Protein AF-A0A5P0ZSN6-F1 (afdb_monomer_lite)

Foldseek 3Di:
DDDPRRDFLPDQQADPPDPCSSPFFAKWFAFPNDIDGAPQPDKDFPDDDPFKTKIWGWRLDDQKTKIWIWMDGPVDPDIDIDMKIWGSDQAKGWTAFIKTKGFTQCVAFQWWDWLQDIAGADGPVVQVVADDPDDQKGQAPVCVRHAVDSIDHLCSQKDWPLRGQWIFTHDPPDTDIDGDPDCVLAPDPRRDIDRQAGHSRMGMDTSYHPPPPNHIDMHHRGDID

Radius of gyration: 17.97 Å; chains: 1; bounding box: 39×49×44 Å

pLDDT: mean 93.92, std 3.76, range [76.62, 98.38]

Sequence (225 aa):
MSYKGKNLIEHLDGNVVDPDRHNSFYLDYHQDLKSKEPNYNRVEIIEDSNTCKHIAFCDDNSQLGLEYHLLMRSEKAQVFSYVIAKSNDEHPFAINELRTVYRLDPAIFPNSYTTSRIGLQPSSNYTNQFKRWQDETYEMPDGERFSNSKVYSKYDYADFFADNPFWGFFGSEYGFWFVPASTEYYPSGPLKQELMVHYDGILLNYLNGAHLGTGDFHISAGWYR

Structure (mmCIF, N/CA/C/O backbone):
data_AF-A0A5P0ZSN6-F1
#
_entry.id   AF-A0A5P0ZSN6-F1
#
loop_
_atom_site.group_PDB
_atom_site.id
_atom_site.type_symbol
_atom_site.label_atom_id
_atom_site.label_alt_id
_atom_site.label_comp_id
_atom_site.label_asym_id
_atom_site.label_entity_id
_atom_site.label_seq_id
_atom_site.pdbx_PDB_ins_code
_atom_site.Cartn_x
_atom_site.Cartn_y
_atom_site.Cartn_z
_atom_site.occupancy
_atom_site.B_iso_or_equiv
_atom_site.auth_seq_id
_atom_site.auth_comp_id
_atom_site.auth_asym_id
_atom_site.auth_atom_id
_atom_site.pdbx_PDB_model_num
ATOM 1 N N . MET A 1 1 ? 2.161 -11.163 12.827 1.00 81.06 1 MET A N 1
ATOM 2 C CA . MET A 1 1 ? 0.862 -11.717 12.389 1.00 81.06 1 MET A CA 1
ATOM 3 C C . MET A 1 1 ? 1.045 -13.205 12.185 1.00 81.06 1 MET A C 1
ATOM 5 O O . MET A 1 1 ? 1.902 -13.580 11.397 1.00 81.06 1 MET A O 1
ATOM 9 N N . SER A 1 2 ? 0.261 -14.039 12.868 1.00 85.81 2 SER A N 1
ATOM 10 C CA . SER A 1 2 ? 0.358 -15.494 12.720 1.00 85.81 2 SER A CA 1
ATOM 11 C C . SER A 1 2 ? -0.961 -16.076 12.233 1.00 85.81 2 SER A C 1
ATOM 13 O O . SER A 1 2 ? -2.026 -15.671 12.694 1.00 85.81 2 SER A O 1
ATOM 15 N N . TYR A 1 3 ? -0.897 -17.045 11.326 1.00 87.12 3 TYR A N 1
ATOM 16 C CA . TYR A 1 3 ? -2.063 -17.748 10.804 1.00 87.12 3 TYR A CA 1
ATOM 17 C C . TYR A 1 3 ? -1.792 -19.249 10.781 1.00 87.12 3 TYR A C 1
ATOM 19 O O . TYR A 1 3 ? -0.772 -19.695 10.259 1.00 87.12 3 TYR A O 1
ATOM 27 N N . LYS A 1 4 ? -2.690 -20.037 11.389 1.00 87.94 4 LYS A N 1
ATOM 28 C CA . LYS A 1 4 ? -2.545 -21.500 11.533 1.00 87.94 4 LYS A CA 1
ATOM 29 C C . LYS A 1 4 ? -1.164 -21.928 12.070 1.00 87.94 4 LYS A C 1
ATOM 31 O O . LYS A 1 4 ? -0.592 -22.909 11.611 1.00 87.94 4 LYS A O 1
ATOM 36 N N . GLY A 1 5 ? -0.627 -21.177 13.034 1.00 88.06 5 GLY A N 1
ATOM 37 C CA . GLY A 1 5 ? 0.661 -21.469 13.673 1.00 88.06 5 GLY A CA 1
ATOM 38 C C . GLY A 1 5 ? 1.907 -21.004 12.910 1.00 88.06 5 GLY A C 1
ATOM 39 O O . GLY A 1 5 ? 3.001 -21.147 13.442 1.00 88.06 5 GLY A O 1
ATOM 40 N N . LYS A 1 6 ? 1.769 -20.410 11.716 1.00 90.19 6 LYS A N 1
ATOM 41 C CA . LYS A 1 6 ? 2.884 -19.832 10.951 1.00 90.19 6 LYS A CA 1
ATOM 42 C C . LYS A 1 6 ? 2.911 -18.316 11.113 1.00 90.19 6 LYS A C 1
ATOM 44 O O . LYS A 1 6 ? 1.867 -17.679 10.964 1.00 90.19 6 LYS A O 1
ATOM 49 N N . ASN A 1 7 ? 4.072 -17.737 11.415 1.00 92.75 7 ASN A N 1
ATOM 50 C CA . ASN A 1 7 ? 4.259 -16.289 11.351 1.00 92.75 7 ASN A CA 1
ATOM 51 C C . ASN A 1 7 ? 4.384 -15.879 9.878 1.00 92.75 7 ASN A C 1
ATOM 53 O O . ASN A 1 7 ? 5.180 -16.451 9.144 1.00 92.75 7 ASN A O 1
ATOM 57 N N . LEU A 1 8 ? 3.553 -14.939 9.435 1.00 92.19 8 LEU A N 1
ATOM 58 C CA . LEU A 1 8 ? 3.479 -14.511 8.034 1.00 92.19 8 LEU A CA 1
ATOM 59 C C . LEU A 1 8 ? 4.362 -13.290 7.726 1.00 92.19 8 LEU A C 1
ATOM 61 O O . LEU A 1 8 ? 4.438 -12.866 6.576 1.00 92.19 8 LEU A O 1
ATOM 65 N N . ILE A 1 9 ? 4.981 -12.707 8.754 1.00 92.94 9 ILE A N 1
ATOM 66 C CA . ILE A 1 9 ? 5.765 -11.467 8.682 1.00 92.94 9 ILE A CA 1
ATOM 67 C C . ILE A 1 9 ? 7.082 -11.605 9.459 1.00 92.94 9 ILE A C 1
ATOM 69 O O . ILE A 1 9 ? 7.501 -10.689 10.157 1.00 92.94 9 ILE A O 1
ATOM 73 N N . GLU A 1 10 ? 7.684 -12.794 9.432 1.00 90.81 10 GLU A N 1
ATOM 74 C CA . GLU A 1 10 ? 8.898 -13.081 10.202 1.00 90.81 10 GLU A CA 1
ATOM 75 C C . GLU A 1 10 ? 10.145 -12.475 9.550 1.00 90.81 10 GLU A C 1
ATOM 77 O O . GLU A 1 10 ? 10.898 -11.771 10.220 1.00 90.81 10 GLU A O 1
ATOM 82 N N . HIS A 1 11 ? 10.328 -12.684 8.243 1.00 91.12 11 HIS A N 1
ATOM 83 C CA . HIS A 1 11 ? 11.498 -12.208 7.501 1.00 91.12 11 HIS A CA 1
ATOM 84 C C . HIS A 1 11 ? 11.141 -10.982 6.659 1.00 91.12 11 HIS A C 1
ATOM 86 O O . HIS A 1 11 ? 10.949 -11.054 5.444 1.00 91.12 11 HIS A O 1
ATOM 92 N N . LEU A 1 12 ? 11.000 -9.839 7.329 1.00 92.50 12 LEU A N 1
ATOM 93 C CA . LEU A 1 12 ? 10.813 -8.553 6.664 1.00 92.50 12 LEU A CA 1
ATOM 94 C C . LEU A 1 12 ? 12.184 -7.931 6.399 1.00 92.50 12 LEU A C 1
ATOM 96 O O . LEU A 1 12 ? 12.783 -7.362 7.304 1.00 92.50 12 LEU A O 1
ATOM 100 N N . ASP A 1 13 ? 12.680 -8.051 5.169 1.00 85.69 13 ASP A N 1
ATOM 101 C CA . ASP A 1 13 ? 13.992 -7.537 4.760 1.00 85.69 13 ASP A CA 1
ATOM 102 C C . ASP A 1 13 ? 13.854 -6.504 3.638 1.00 85.69 13 ASP A C 1
ATOM 104 O O . ASP A 1 13 ? 14.319 -6.708 2.517 1.00 85.69 13 ASP A O 1
ATOM 108 N N . GLY A 1 14 ? 13.207 -5.376 3.942 1.00 87.56 14 GLY A N 1
ATOM 109 C CA . GLY A 1 14 ? 13.146 -4.248 3.013 1.00 87.56 14 GLY A CA 1
ATOM 110 C C . GLY A 1 14 ? 14.511 -3.597 2.757 1.00 87.56 14 GLY A C 1
ATOM 111 O O . GLY A 1 14 ? 15.516 -3.895 3.423 1.00 87.56 14 GLY A O 1
ATOM 112 N N . ASN A 1 15 ? 14.525 -2.653 1.817 1.00 88.56 15 ASN A N 1
ATOM 113 C CA . ASN A 1 15 ? 15.693 -1.849 1.457 1.00 88.56 15 ASN A CA 1
ATOM 114 C C . ASN A 1 15 ? 16.396 -1.237 2.681 1.00 88.56 15 ASN A C 1
ATOM 116 O O . ASN A 1 15 ? 15.763 -0.741 3.602 1.00 88.56 15 ASN A O 1
ATOM 120 N N . VAL A 1 16 ? 17.729 -1.251 2.698 1.00 87.62 16 VAL A N 1
ATOM 121 C CA . VAL A 1 16 ? 18.539 -0.801 3.848 1.00 87.62 16 VAL A CA 1
ATOM 122 C C . VAL A 1 16 ? 18.398 0.688 4.167 1.00 87.62 16 VAL A C 1
ATOM 124 O O . VAL A 1 16 ? 18.748 1.104 5.267 1.00 87.62 16 VAL A O 1
ATOM 127 N N . VAL A 1 17 ? 17.912 1.485 3.212 1.00 87.50 17 VAL A N 1
ATOM 128 C CA . VAL A 1 17 ? 17.644 2.921 3.395 1.00 87.50 17 VAL A CA 1
ATOM 129 C C . VAL A 1 17 ? 16.209 3.215 3.835 1.00 87.50 17 VAL A C 1
ATOM 131 O O . VAL A 1 17 ? 15.907 4.363 4.147 1.00 87.50 17 VAL A O 1
ATOM 134 N N . ASP A 1 18 ? 15.334 2.207 3.837 1.00 88.62 18 ASP A N 1
ATOM 135 C CA . ASP A 1 18 ? 13.947 2.331 4.276 1.00 88.62 18 ASP A CA 1
ATOM 136 C C . ASP A 1 18 ? 13.881 2.185 5.811 1.00 88.62 18 ASP A C 1
ATOM 138 O O . ASP A 1 18 ? 14.241 1.120 6.331 1.00 88.62 18 ASP A O 1
ATOM 142 N N . PRO A 1 19 ? 13.460 3.225 6.560 1.00 88.81 19 PRO A N 1
ATOM 143 C CA . PRO A 1 19 ? 13.314 3.132 8.012 1.00 88.81 19 PRO A CA 1
ATOM 144 C C . PRO A 1 19 ? 12.259 2.094 8.430 1.00 88.81 19 PRO A C 1
ATOM 146 O O . PRO A 1 19 ? 12.404 1.475 9.484 1.00 88.81 19 PRO A O 1
ATOM 149 N N . ASP A 1 20 ? 11.271 1.824 7.571 1.00 89.75 20 ASP A N 1
ATOM 150 C CA . ASP A 1 20 ? 10.169 0.884 7.795 1.00 89.75 20 ASP A CA 1
ATOM 151 C C . ASP A 1 20 ? 10.450 -0.522 7.247 1.00 89.75 20 ASP A C 1
ATOM 153 O O . ASP A 1 20 ? 9.560 -1.374 7.163 1.00 89.75 20 ASP A O 1
ATOM 157 N N . ARG A 1 21 ? 11.705 -0.826 6.894 1.00 92.12 21 ARG A N 1
ATOM 158 C CA . ARG A 1 21 ? 12.091 -2.102 6.262 1.00 92.12 21 ARG A CA 1
ATOM 159 C C . ARG A 1 21 ? 11.732 -3.362 7.058 1.00 92.12 21 ARG A C 1
ATOM 161 O O . ARG A 1 21 ? 11.673 -4.442 6.472 1.00 92.12 21 ARG A O 1
ATOM 168 N N . HIS A 1 22 ? 11.493 -3.220 8.362 1.00 93.50 22 HIS A N 1
ATOM 169 C CA . HIS A 1 22 ? 11.101 -4.292 9.281 1.00 93.50 22 HIS A CA 1
ATOM 170 C C . HIS A 1 22 ? 9.668 -4.133 9.826 1.00 93.50 22 HIS A C 1
ATOM 172 O O . HIS A 1 22 ? 9.249 -4.908 10.686 1.00 93.50 22 HIS A O 1
ATOM 178 N N . ASN A 1 23 ? 8.914 -3.150 9.331 1.00 93.38 23 ASN A N 1
ATOM 179 C CA . ASN A 1 23 ? 7.562 -2.837 9.779 1.00 93.38 23 ASN A CA 1
ATOM 180 C C . ASN A 1 23 ? 6.516 -3.419 8.819 1.00 93.38 23 ASN A C 1
ATOM 182 O O . ASN A 1 23 ? 6.741 -3.579 7.620 1.00 93.38 23 ASN A O 1
ATOM 186 N N . SER A 1 24 ? 5.335 -3.724 9.355 1.00 94.25 24 SER A N 1
ATOM 187 C CA . SER A 1 24 ? 4.144 -4.073 8.577 1.00 94.25 24 SER A CA 1
ATOM 188 C C . SER A 1 24 ? 2.903 -3.525 9.273 1.00 94.25 24 SER A C 1
ATOM 190 O O . SER A 1 24 ? 2.921 -3.340 10.487 1.00 94.25 24 SER A O 1
ATOM 192 N N . PHE A 1 25 ? 1.811 -3.338 8.523 1.00 93.94 25 PHE A N 1
ATOM 193 C CA . PHE A 1 25 ? 0.562 -2.741 9.008 1.00 93.94 25 PHE A CA 1
ATOM 194 C C . PHE A 1 25 ? 0.797 -1.331 9.547 1.00 93.94 25 PHE A C 1
ATOM 196 O O . PHE A 1 25 ? 0.422 -1.028 10.676 1.00 93.94 25 PHE A O 1
ATOM 203 N N . TYR A 1 26 ? 1.411 -0.475 8.736 1.00 95.19 26 TYR A N 1
ATOM 204 C CA . TYR A 1 26 ? 1.630 0.923 9.082 1.00 95.19 26 TYR A CA 1
ATOM 205 C C . TYR A 1 26 ? 0.886 1.853 8.125 1.00 95.19 26 TYR A C 1
ATOM 207 O O . TYR A 1 26 ? 0.434 1.455 7.049 1.00 95.19 26 TYR A O 1
ATOM 215 N N . LEU A 1 27 ? 0.711 3.087 8.576 1.00 97.00 27 LEU A N 1
ATOM 216 C CA . LEU A 1 27 ? 0.140 4.194 7.827 1.00 97.00 27 LEU A CA 1
ATOM 217 C C . LEU A 1 27 ? 1.254 5.222 7.684 1.00 97.00 27 LEU A C 1
ATOM 219 O O . LEU A 1 27 ? 1.906 5.537 8.677 1.00 97.00 27 LEU A O 1
ATOM 223 N N . ASP A 1 28 ? 1.458 5.738 6.484 1.00 96.19 28 ASP A N 1
ATOM 224 C CA . ASP A 1 28 ? 2.362 6.855 6.244 1.00 96.19 28 ASP A CA 1
ATOM 225 C C . ASP A 1 28 ? 1.725 7.849 5.264 1.00 96.19 28 ASP A C 1
ATOM 227 O O . ASP A 1 28 ? 0.664 7.606 4.667 1.00 96.19 28 ASP A O 1
ATOM 231 N N . TYR A 1 29 ? 2.364 9.003 5.126 1.00 96.56 29 TYR A N 1
ATOM 232 C CA . TYR A 1 29 ? 2.008 9.990 4.122 1.00 96.56 29 TYR A CA 1
ATOM 233 C C . TYR A 1 29 ? 3.253 10.720 3.624 1.00 96.56 29 TYR A C 1
ATOM 235 O O . TYR A 1 29 ? 4.267 10.805 4.316 1.00 96.56 29 TYR A O 1
ATOM 243 N N . HIS A 1 30 ? 3.181 11.267 2.415 1.00 95.00 30 HIS A N 1
ATOM 244 C CA . HIS A 1 30 ? 4.229 12.125 1.871 1.00 95.00 30 HIS A CA 1
ATOM 245 C C . HIS A 1 30 ? 3.757 13.569 1.830 1.00 95.00 30 HIS A C 1
ATOM 247 O O . HIS A 1 30 ? 2.677 13.870 1.322 1.00 95.00 30 HIS A O 1
ATOM 253 N N . GLN A 1 31 ? 4.596 14.465 2.336 1.00 93.62 31 GLN A N 1
ATOM 254 C CA . GLN A 1 31 ? 4.368 15.902 2.323 1.00 93.62 31 GLN A CA 1
ATOM 255 C C . GLN A 1 31 ? 5.704 16.623 2.159 1.00 93.62 31 GLN A C 1
ATOM 257 O O . GLN A 1 31 ? 6.687 16.260 2.807 1.00 93.62 31 GLN A O 1
ATOM 262 N N . ASP A 1 32 ? 5.739 17.654 1.315 1.00 88.12 32 ASP A N 1
ATOM 263 C CA . ASP A 1 32 ? 6.942 18.449 1.037 1.00 88.12 32 ASP A CA 1
ATOM 264 C C . ASP A 1 32 ? 8.147 17.579 0.634 1.00 88.12 32 ASP A C 1
ATOM 266 O O . ASP A 1 32 ? 9.276 17.791 1.088 1.00 88.12 32 ASP A O 1
ATOM 270 N N . LEU A 1 33 ? 7.895 16.568 -0.210 1.00 81.62 33 LEU A N 1
ATOM 271 C CA . LEU A 1 33 ? 8.886 15.594 -0.696 1.00 81.62 33 LEU A CA 1
ATOM 272 C C . LEU A 1 33 ? 9.518 14.723 0.403 1.00 81.62 33 LEU A C 1
ATOM 274 O O . LEU A 1 33 ? 10.606 14.176 0.212 1.00 81.62 33 LEU A O 1
ATOM 278 N N . LYS A 1 34 ? 8.862 14.593 1.558 1.00 89.19 34 LYS A N 1
ATOM 279 C CA . LYS A 1 34 ? 9.331 13.763 2.670 1.00 89.19 34 LYS A CA 1
ATOM 280 C C . LYS A 1 34 ? 8.257 12.786 3.109 1.00 89.19 34 LYS A C 1
ATOM 282 O O . LYS A 1 34 ? 7.099 13.172 3.264 1.00 89.19 34 LYS A O 1
ATOM 287 N N . SER A 1 35 ? 8.667 11.545 3.347 1.00 91.31 35 SER A N 1
ATOM 288 C CA . SER A 1 35 ? 7.848 10.565 4.055 1.00 91.31 35 SER A CA 1
ATOM 289 C C . SER A 1 35 ? 7.674 11.021 5.500 1.00 91.31 35 SER A C 1
ATOM 291 O O . SER A 1 35 ? 8.622 11.498 6.134 1.00 91.31 35 SER A O 1
ATOM 293 N N . LYS A 1 36 ? 6.452 10.909 6.003 1.00 94.31 36 LYS A N 1
ATOM 294 C CA . LYS A 1 36 ? 6.073 11.215 7.374 1.00 94.31 36 LYS A CA 1
ATOM 295 C C . LYS A 1 36 ? 5.268 10.050 7.927 1.00 94.31 36 LYS A C 1
ATOM 297 O O . LYS A 1 36 ? 4.356 9.541 7.277 1.00 94.31 36 LYS A O 1
ATOM 302 N N . GLU A 1 37 ? 5.590 9.682 9.154 1.00 92.81 37 GLU A N 1
ATOM 303 C CA . GLU A 1 37 ? 4.802 8.751 9.950 1.00 92.81 37 GLU A CA 1
ATOM 304 C C . GLU A 1 37 ? 3.840 9.548 10.849 1.00 92.81 37 GLU A C 1
ATOM 306 O O . GLU A 1 37 ? 4.197 10.644 11.306 1.00 92.81 37 GLU A O 1
ATOM 311 N N . PRO A 1 38 ? 2.627 9.038 11.122 1.00 94.81 38 PRO A N 1
ATOM 312 C CA . PRO A 1 38 ? 1.753 9.604 12.139 1.00 94.81 38 PRO A CA 1
ATOM 313 C C . PRO A 1 38 ? 2.428 9.572 13.515 1.00 94.81 38 PRO A C 1
ATOM 315 O O . PRO A 1 38 ? 2.963 8.550 13.947 1.00 94.81 38 PRO A O 1
ATOM 318 N N . ASN A 1 39 ? 2.357 10.680 14.244 1.00 95.56 39 ASN A N 1
ATOM 319 C CA . ASN A 1 39 ? 2.813 10.771 15.623 1.00 95.56 39 ASN A CA 1
ATOM 320 C C . ASN A 1 39 ? 1.688 10.330 16.566 1.00 95.56 39 ASN A C 1
ATOM 322 O O . ASN A 1 39 ? 1.011 11.160 17.179 1.00 95.56 39 ASN A O 1
ATOM 326 N N . TYR A 1 40 ? 1.466 9.017 16.653 1.00 96.62 40 TYR A N 1
ATOM 327 C CA . TYR A 1 40 ? 0.393 8.467 17.475 1.00 96.62 40 TYR A CA 1
ATOM 328 C C . TYR A 1 40 ? 0.553 8.868 18.946 1.00 96.62 40 TYR A C 1
ATOM 330 O O . TYR A 1 40 ? 1.449 8.407 19.654 1.00 96.62 40 TYR A O 1
ATOM 338 N N . ASN A 1 41 ? -0.347 9.727 19.415 1.00 97.69 41 ASN A N 1
ATOM 339 C CA . ASN A 1 41 ? -0.352 10.278 20.767 1.00 97.69 41 ASN A CA 1
ATOM 340 C C . ASN A 1 41 ? -1.409 9.614 21.662 1.00 97.69 41 ASN A C 1
ATOM 342 O O . ASN A 1 41 ? -1.389 9.791 22.883 1.00 97.69 41 ASN A O 1
ATOM 346 N N . ARG A 1 42 ? -2.320 8.837 21.068 1.00 97.69 42 ARG A N 1
ATOM 347 C CA . ARG A 1 42 ? -3.361 8.092 21.770 1.00 97.69 42 ARG A CA 1
ATOM 348 C C . ARG A 1 42 ? -3.621 6.753 21.087 1.00 97.69 42 ARG A C 1
ATOM 350 O O . ARG A 1 42 ? -3.538 6.626 19.870 1.00 97.69 42 ARG A O 1
ATOM 357 N N . VAL A 1 43 ? -3.968 5.759 21.898 1.00 98.25 43 VAL A N 1
ATOM 358 C CA . VAL A 1 43 ? -4.497 4.472 21.441 1.00 98.25 43 VAL A CA 1
ATOM 359 C C . VAL A 1 43 ? -5.865 4.281 22.076 1.00 98.25 43 VAL A C 1
ATOM 361 O O . VAL A 1 43 ? -5.997 4.391 23.296 1.00 98.25 43 VAL A O 1
ATOM 364 N N . GLU A 1 44 ? -6.875 3.992 21.265 1.00 98.25 44 GLU A N 1
ATOM 365 C CA . GLU A 1 44 ? -8.234 3.724 21.725 1.00 98.25 44 GLU A CA 1
ATOM 366 C C . GLU A 1 44 ? -8.595 2.258 21.500 1.00 98.25 44 GLU A C 1
ATOM 368 O O . GLU A 1 44 ? -8.435 1.717 20.407 1.00 98.25 44 GLU A O 1
ATOM 373 N N . ILE A 1 45 ? -9.109 1.614 22.545 1.00 98.25 45 ILE A N 1
ATOM 374 C CA . ILE A 1 45 ? -9.716 0.288 22.450 1.00 98.25 45 ILE A CA 1
ATOM 375 C C . ILE A 1 45 ? -11.215 0.513 22.274 1.00 98.25 45 ILE A C 1
ATOM 377 O O . ILE A 1 45 ? -11.915 0.831 23.234 1.00 98.25 45 ILE A O 1
ATOM 381 N N . ILE A 1 46 ? -11.690 0.382 21.039 1.00 98.25 46 ILE A N 1
ATOM 382 C CA . ILE A 1 46 ? -13.096 0.610 20.681 1.00 98.25 46 ILE A CA 1
ATOM 383 C C . ILE A 1 46 ? -13.933 -0.616 21.048 1.00 98.25 46 ILE A C 1
ATOM 385 O O . ILE A 1 46 ? -15.029 -0.491 21.590 1.00 98.25 46 ILE A O 1
ATOM 389 N N . GLU A 1 47 ? -13.399 -1.812 20.795 1.00 97.88 47 GLU A N 1
ATOM 390 C CA . GLU A 1 47 ? -14.012 -3.066 21.219 1.00 97.88 47 GLU A CA 1
ATOM 391 C C . GLU A 1 47 ? -12.941 -4.086 21.615 1.00 97.88 47 GLU A C 1
ATOM 393 O O . GLU A 1 47 ? -11.996 -4.348 20.870 1.00 97.88 47 GLU A O 1
ATOM 398 N N . ASP A 1 48 ? -13.131 -4.703 22.780 1.00 96.94 48 ASP A N 1
ATOM 399 C CA . ASP A 1 48 ? -12.335 -5.832 23.255 1.00 96.94 48 ASP A CA 1
ATOM 400 C C . ASP A 1 48 ? -13.269 -6.946 23.743 1.00 96.94 48 ASP A C 1
ATOM 402 O O . ASP A 1 48 ? -13.554 -7.093 24.930 1.00 96.94 48 ASP A O 1
ATOM 406 N N . SER A 1 49 ? -13.810 -7.715 22.797 1.00 96.25 49 SER A N 1
ATOM 407 C CA . SER A 1 49 ? -14.718 -8.831 23.066 1.00 96.25 49 SER A CA 1
ATOM 408 C C . SER A 1 49 ? -14.111 -10.159 22.615 1.00 96.25 49 SER A C 1
ATOM 410 O O . SER A 1 49 ? -13.062 -10.210 21.969 1.00 96.25 49 SER A O 1
ATOM 412 N N . ASN A 1 50 ? -14.750 -11.279 22.959 1.00 93.75 50 ASN A N 1
ATOM 413 C CA . ASN A 1 50 ? -14.301 -12.599 22.494 1.00 93.75 50 ASN A CA 1
ATOM 414 C C . ASN A 1 50 ? -14.438 -12.765 20.972 1.00 93.75 50 ASN A C 1
ATOM 416 O O . ASN A 1 50 ? -13.767 -13.607 20.383 1.00 93.75 50 ASN A O 1
ATOM 420 N N . THR A 1 51 ? -15.302 -11.968 20.343 1.00 94.31 51 THR A N 1
ATOM 421 C CA . THR A 1 51 ? -15.643 -12.074 18.920 1.00 94.31 51 THR A CA 1
ATOM 422 C C . THR A 1 51 ? -15.037 -10.970 18.065 1.00 94.31 51 THR A C 1
ATOM 424 O O . THR A 1 51 ? -15.080 -11.061 16.838 1.00 94.31 51 THR A O 1
ATOM 427 N N . CYS A 1 52 ? -14.505 -9.916 18.683 1.00 95.25 52 CYS A N 1
ATOM 428 C CA . CYS A 1 52 ? -14.050 -8.720 17.995 1.00 95.25 52 CYS A CA 1
ATOM 429 C C . CYS A 1 52 ? -12.942 -8.022 18.787 1.00 95.25 52 CYS A C 1
ATOM 431 O O . CYS A 1 52 ? -13.071 -7.824 19.995 1.00 95.25 52 CYS A O 1
ATOM 433 N N . LYS A 1 53 ? -11.875 -7.629 18.093 1.00 95.56 53 LYS A N 1
ATOM 434 C CA . LYS A 1 53 ? -10.849 -6.715 18.601 1.00 95.56 53 LYS A CA 1
ATOM 435 C C . LYS A 1 53 ? -10.802 -5.513 17.669 1.00 95.56 53 LYS A C 1
ATOM 437 O O . LYS A 1 53 ? -10.543 -5.705 16.482 1.00 95.56 53 LYS A O 1
ATOM 442 N N . HIS A 1 54 ? -11.051 -4.315 18.187 1.00 97.75 54 HIS A N 1
ATOM 443 C CA . HIS A 1 54 ? -11.007 -3.057 17.442 1.00 97.75 54 HIS A CA 1
ATOM 444 C C . HIS A 1 54 ? -10.174 -2.037 18.208 1.00 97.75 54 HIS A C 1
ATOM 446 O O . HIS A 1 54 ? -10.526 -1.629 19.314 1.00 97.75 54 HIS A O 1
ATOM 452 N N . ILE A 1 55 ? -9.066 -1.639 17.600 1.00 98.06 55 ILE A N 1
ATOM 453 C CA . ILE A 1 55 ? -8.100 -0.680 18.127 1.00 98.06 55 ILE A CA 1
ATOM 454 C C . ILE A 1 55 ? -7.933 0.462 17.124 1.00 98.06 55 ILE A C 1
ATOM 456 O O . ILE A 1 55 ? -7.923 0.220 15.916 1.00 98.06 55 ILE A O 1
ATOM 460 N N . ALA A 1 56 ? -7.800 1.686 17.623 1.00 98.38 56 ALA A N 1
ATOM 461 C CA . ALA A 1 56 ? -7.432 2.861 16.846 1.00 98.38 56 ALA A CA 1
ATOM 462 C C . ALA A 1 56 ? -6.122 3.449 17.370 1.00 98.38 56 ALA A C 1
ATOM 464 O O . ALA A 1 56 ? -5.950 3.599 18.581 1.00 98.38 56 ALA A O 1
ATOM 465 N N . PHE A 1 57 ? -5.218 3.797 16.462 1.00 98.31 57 PHE A N 1
ATOM 466 C CA . PHE A 1 57 ? -4.036 4.601 16.753 1.00 98.31 57 PHE A CA 1
ATOM 467 C C . PHE A 1 57 ? -4.301 6.016 16.251 1.00 98.31 57 PHE A C 1
ATOM 469 O O . PHE A 1 57 ? -4.535 6.197 15.058 1.00 98.31 57 PHE A O 1
ATOM 476 N N . CYS A 1 58 ? -4.294 7.000 17.145 1.00 98.38 58 CYS A N 1
ATOM 477 C CA . CYS A 1 58 ? -4.723 8.361 16.838 1.00 98.38 58 CYS A CA 1
ATOM 478 C C . CYS A 1 58 ? -3.546 9.334 16.933 1.00 98.38 58 CYS A C 1
ATOM 480 O O . CYS A 1 58 ? -2.773 9.294 17.892 1.00 98.38 58 CYS A O 1
ATOM 482 N N . ASP A 1 59 ? -3.432 10.208 15.939 1.00 97.81 59 ASP A N 1
ATOM 483 C CA . ASP A 1 59 ? -2.576 11.386 15.905 1.00 97.81 59 ASP A CA 1
ATOM 484 C C . ASP A 1 59 ? -3.466 12.630 15.797 1.00 97.81 59 ASP A C 1
ATOM 486 O O . ASP A 1 59 ? -3.995 12.966 14.735 1.00 97.81 59 ASP A O 1
ATOM 490 N N . ASP A 1 60 ? -3.635 13.309 16.929 1.00 95.75 60 ASP A N 1
ATOM 491 C CA . ASP A 1 60 ? -4.374 14.573 17.013 1.00 95.75 60 ASP A CA 1
ATOM 492 C C . ASP A 1 60 ? -3.467 15.814 16.963 1.00 95.75 60 ASP A C 1
ATOM 494 O O . ASP A 1 60 ? -3.961 16.934 17.065 1.00 95.75 60 ASP A O 1
ATOM 498 N N . ASN A 1 61 ? -2.148 15.632 16.852 1.00 94.56 61 ASN A N 1
ATOM 499 C CA . ASN A 1 61 ? -1.171 16.712 16.999 1.00 94.56 61 ASN A CA 1
ATOM 500 C C . ASN A 1 61 ? -0.567 17.153 15.664 1.00 94.56 61 ASN A C 1
ATOM 502 O O . ASN A 1 61 ? -0.224 18.326 15.508 1.00 94.56 61 ASN A O 1
ATOM 506 N N . SER A 1 62 ? -0.377 16.226 14.725 1.00 95.19 62 SER A N 1
ATOM 507 C CA . SER A 1 62 ? 0.188 16.541 13.413 1.00 95.19 62 SER A CA 1
ATOM 508 C C . SER A 1 62 ? -0.758 17.401 12.586 1.00 95.19 62 SER A C 1
ATOM 510 O O . SER A 1 62 ? -1.971 17.373 12.778 1.00 95.19 62 SER A O 1
ATOM 512 N N . GLN A 1 63 ? -0.193 18.138 11.625 1.00 94.88 63 GLN A N 1
ATOM 513 C CA . GLN A 1 63 ? -0.950 18.985 10.697 1.00 94.88 63 GLN A CA 1
ATOM 514 C C . GLN A 1 63 ? -2.082 18.208 10.002 1.00 94.88 63 GLN A C 1
ATOM 516 O O . GLN A 1 63 ? -3.236 18.643 9.980 1.00 94.88 63 GLN A O 1
ATOM 521 N N . LEU A 1 64 ? -1.738 17.024 9.489 1.00 96.44 64 LEU A N 1
ATOM 522 C CA . LEU A 1 64 ? -2.681 15.995 9.083 1.00 96.44 64 LEU A CA 1
ATOM 523 C C . LEU A 1 64 ? -2.949 15.087 10.285 1.00 96.44 64 LEU A C 1
ATOM 525 O O . LEU A 1 64 ? -2.098 14.277 10.648 1.00 96.44 64 LEU A O 1
ATOM 529 N N . GLY A 1 65 ? -4.120 15.238 10.899 1.00 97.00 65 GLY A N 1
ATOM 530 C CA . GLY A 1 65 ? -4.591 14.332 11.935 1.00 97.00 65 GLY A CA 1
ATOM 531 C C . GLY A 1 65 ? -5.051 13.016 11.324 1.00 97.00 65 GLY A C 1
ATOM 532 O O . GLY A 1 65 ? -5.741 13.018 10.301 1.00 97.00 65 GLY A O 1
ATOM 533 N N . LEU A 1 66 ? -4.669 11.901 11.942 1.00 98.06 66 LEU A N 1
ATOM 534 C CA . LEU A 1 66 ? -4.911 10.559 11.414 1.00 98.06 66 LEU A CA 1
ATOM 535 C C . LEU A 1 66 ? -5.359 9.613 12.522 1.00 98.06 66 LEU A C 1
ATOM 537 O O . LEU A 1 66 ? -4.748 9.559 13.585 1.00 98.06 66 LEU A O 1
ATOM 541 N N . GLU A 1 67 ? -6.388 8.820 12.249 1.00 98.25 67 GLU A N 1
ATOM 542 C CA . GLU A 1 67 ? -6.794 7.698 13.094 1.00 98.25 67 GLU A CA 1
ATOM 543 C C . GLU A 1 67 ? -6.710 6.424 12.257 1.00 98.25 67 GLU A C 1
ATOM 545 O O . GLU A 1 67 ? -7.440 6.264 11.278 1.00 98.25 67 GLU A O 1
ATOM 550 N N . TYR A 1 68 ? -5.796 5.522 12.612 1.00 98.25 68 TYR A N 1
ATOM 551 C CA . TYR A 1 68 ? -5.639 4.239 11.939 1.00 98.25 68 TYR A CA 1
ATOM 552 C C . TYR A 1 68 ? -6.323 3.139 12.740 1.00 98.25 68 TYR A C 1
ATOM 554 O O . TYR A 1 68 ? -5.871 2.759 13.823 1.00 98.25 68 TYR A O 1
ATOM 562 N N . HIS A 1 69 ? -7.420 2.619 12.201 1.00 98.12 69 HIS A N 1
ATOM 563 C CA . HIS A 1 69 ? -8.214 1.594 12.855 1.00 98.12 69 HIS A CA 1
ATOM 564 C C . HIS A 1 69 ? -7.867 0.212 12.318 1.00 98.12 69 HIS A C 1
ATOM 566 O O . HIS A 1 69 ? -7.866 -0.012 11.108 1.00 98.12 69 HIS A O 1
ATOM 572 N N . LEU A 1 70 ? -7.663 -0.736 13.231 1.00 96.75 70 LEU A N 1
ATOM 573 C CA . LEU A 1 70 ? -7.533 -2.160 12.943 1.00 96.75 70 LEU A CA 1
ATOM 574 C C . LEU A 1 70 ? -8.635 -2.929 13.666 1.00 96.75 70 LEU A C 1
ATOM 576 O O . LEU A 1 70 ? -8.845 -2.769 14.870 1.00 96.75 70 LEU A O 1
ATOM 580 N N . LEU A 1 71 ? -9.322 -3.791 12.925 1.00 95.31 71 LEU A N 1
ATOM 581 C CA . LEU A 1 71 ? -10.455 -4.579 13.388 1.00 95.31 71 LEU A CA 1
ATOM 582 C C . LEU A 1 71 ? -10.280 -6.043 12.963 1.00 95.31 71 LEU A C 1
ATOM 584 O O . LEU A 1 71 ? -10.100 -6.347 11.786 1.00 95.31 71 LEU A O 1
ATOM 588 N N . MET A 1 72 ? -10.407 -6.970 13.907 1.00 93.75 72 MET A N 1
ATOM 589 C CA . MET A 1 72 ? -10.412 -8.414 13.653 1.00 93.75 72 MET A CA 1
ATOM 590 C C . MET A 1 72 ? -11.649 -9.057 14.266 1.00 93.75 72 MET A C 1
ATOM 592 O O . MET A 1 72 ? -12.062 -8.683 15.363 1.00 93.75 72 MET A O 1
ATOM 596 N N . ARG A 1 73 ? -12.215 -10.060 13.588 1.00 91.19 73 ARG A N 1
ATOM 597 C CA . ARG A 1 73 ? -13.354 -10.848 14.088 1.00 91.19 73 ARG A CA 1
ATOM 598 C C . ARG A 1 73 ? -12.971 -12.319 14.218 1.00 91.19 73 ARG A C 1
ATOM 600 O O . ARG A 1 73 ? -12.315 -12.845 13.326 1.00 91.19 73 ARG A O 1
ATOM 607 N N . SER A 1 74 ? -13.412 -12.989 15.285 1.00 85.69 74 SER A N 1
ATOM 608 C CA . SER A 1 74 ? -13.044 -14.388 15.594 1.00 85.69 74 SER A CA 1
ATOM 609 C C . SER A 1 74 ? -13.355 -15.374 14.464 1.00 85.69 74 SER A C 1
ATOM 611 O O . SER A 1 74 ? -12.602 -16.313 14.232 1.00 85.69 74 SER A O 1
ATOM 613 N N . GLU A 1 75 ? -14.450 -15.140 13.741 1.00 84.56 75 GLU A N 1
ATOM 614 C CA . GLU A 1 75 ? -14.982 -16.074 12.742 1.00 84.56 75 GLU A CA 1
ATOM 615 C C . GLU A 1 75 ? -14.291 -15.992 11.373 1.00 84.56 75 GLU A C 1
ATOM 617 O O . GLU A 1 75 ? -14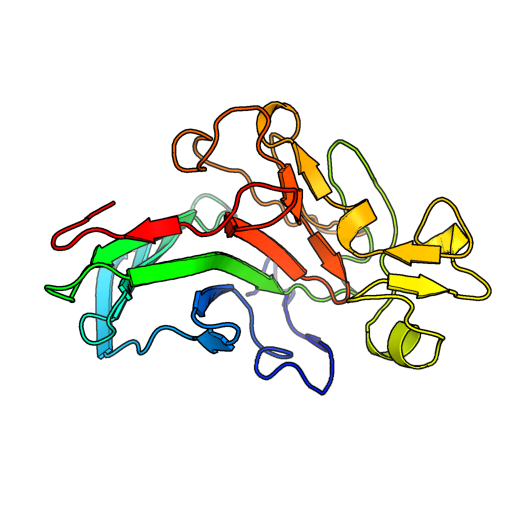.582 -16.794 10.483 1.00 84.56 75 GLU A O 1
ATOM 622 N N . LYS A 1 76 ? -13.417 -15.001 11.146 1.00 82.19 76 LYS A N 1
ATOM 623 C CA . LYS A 1 76 ? -12.823 -14.750 9.827 1.00 82.19 76 LYS A CA 1
ATOM 624 C C . LYS A 1 76 ? -11.326 -14.501 9.925 1.00 82.19 76 LYS A C 1
ATOM 626 O O . LYS A 1 76 ? -10.859 -13.724 10.747 1.00 82.19 76 LYS A O 1
ATOM 631 N N . ALA A 1 77 ? -10.576 -15.091 9.000 1.00 82.31 77 ALA A N 1
ATOM 632 C CA . ALA A 1 77 ? -9.161 -14.789 8.793 1.00 82.31 77 ALA A CA 1
ATOM 633 C C . ALA A 1 77 ? -8.997 -13.465 8.023 1.00 82.31 77 ALA A C 1
ATOM 635 O O . ALA A 1 77 ? -8.511 -13.452 6.897 1.00 82.31 77 ALA A O 1
ATOM 636 N N . GLN A 1 78 ? -9.503 -12.369 8.589 1.00 89.50 78 GLN A N 1
ATOM 637 C CA . GLN A 1 78 ? -9.542 -11.049 7.963 1.00 89.50 78 GLN A CA 1
ATOM 638 C C . GLN A 1 78 ? -9.132 -9.991 8.982 1.00 89.50 78 GLN A C 1
ATOM 640 O O . GLN A 1 78 ? -9.624 -9.982 10.112 1.00 89.50 78 GLN A O 1
ATOM 645 N N . VAL A 1 79 ? -8.250 -9.094 8.554 1.00 92.19 79 VAL A N 1
ATOM 646 C CA . VAL A 1 79 ? -7.966 -7.840 9.246 1.00 92.19 79 VAL A CA 1
ATOM 647 C C . VAL A 1 79 ? -8.649 -6.753 8.434 1.00 92.19 79 VAL A C 1
ATOM 649 O O . VAL A 1 79 ? -8.323 -6.554 7.267 1.00 92.19 79 VAL A O 1
ATOM 652 N N . PHE A 1 80 ? -9.629 -6.094 9.032 1.00 94.56 80 PHE A N 1
ATOM 653 C CA . PHE A 1 80 ? -10.236 -4.901 8.469 1.00 94.56 80 PHE A CA 1
ATOM 654 C C . PHE A 1 80 ? -9.446 -3.695 8.948 1.00 94.56 80 PHE A C 1
ATOM 656 O O . PHE A 1 80 ? -9.048 -3.633 10.113 1.00 94.56 80 PHE A O 1
ATOM 663 N N . SER A 1 81 ? -9.258 -2.725 8.067 1.00 95.12 81 SER A N 1
ATOM 664 C CA . SER A 1 81 ? -8.653 -1.459 8.438 1.00 95.12 81 SER A CA 1
ATOM 665 C C . SER A 1 81 ? -9.305 -0.308 7.705 1.00 95.12 81 SER A C 1
ATOM 667 O O . SER A 1 81 ? -9.699 -0.450 6.549 1.00 95.12 81 SER A O 1
ATOM 669 N N . TYR A 1 8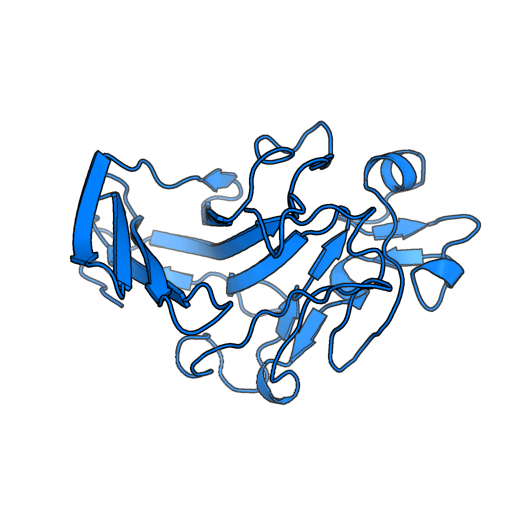2 ? -9.388 0.831 8.374 1.00 96.56 82 TYR A N 1
ATOM 670 C CA . TYR A 1 82 ? -9.796 2.090 7.772 1.00 96.56 82 TYR A CA 1
ATOM 671 C C . TYR A 1 82 ? -9.030 3.231 8.432 1.00 96.56 82 TYR A C 1
ATOM 673 O O . TYR A 1 82 ? -8.474 3.076 9.523 1.00 96.56 82 TYR A O 1
ATOM 681 N N . VAL A 1 83 ? -8.976 4.360 7.738 1.00 97.44 83 VAL A N 1
ATOM 682 C CA . VAL A 1 83 ? -8.295 5.566 8.198 1.00 97.44 83 VAL A CA 1
ATOM 683 C C . VAL A 1 83 ? -9.315 6.688 8.239 1.00 97.44 83 VAL A C 1
ATOM 685 O O . VAL A 1 83 ? -10.063 6.853 7.278 1.00 97.44 83 VAL A O 1
ATOM 688 N N . ILE A 1 84 ? -9.334 7.437 9.336 1.00 97.00 84 ILE A N 1
ATOM 689 C CA . ILE A 1 84 ? -9.997 8.741 9.409 1.00 97.00 84 ILE A CA 1
ATOM 690 C C . ILE A 1 84 ? -8.902 9.795 9.290 1.00 97.00 84 ILE A C 1
ATOM 692 O O . ILE A 1 84 ? -7.880 9.703 9.974 1.00 97.00 84 ILE A O 1
ATOM 696 N N . ALA A 1 85 ? -9.095 10.779 8.419 1.00 96.25 85 ALA A N 1
ATOM 697 C CA . ALA A 1 85 ? -8.127 11.835 8.168 1.00 96.25 85 ALA A CA 1
ATOM 698 C C . ALA A 1 85 ? -8.774 13.217 8.321 1.00 96.25 85 ALA A C 1
ATOM 700 O O . ALA A 1 85 ? -9.870 13.482 7.825 1.00 96.25 85 ALA A O 1
ATOM 701 N N . LYS A 1 86 ? -8.083 14.126 9.010 1.00 95.81 86 LYS A N 1
ATOM 702 C CA . LYS A 1 86 ? -8.580 15.476 9.296 1.00 95.81 86 LYS A CA 1
ATOM 703 C C . LYS A 1 86 ? -7.481 16.528 9.225 1.00 95.81 86 LYS A C 1
ATOM 705 O O . LYS A 1 86 ? -6.315 16.243 9.475 1.00 95.81 86 LYS A O 1
ATOM 710 N N . SER A 1 87 ? -7.856 17.763 8.911 1.00 96.25 87 SER A N 1
ATOM 711 C CA . SER A 1 87 ? -6.970 18.919 9.064 1.00 96.25 87 SER A CA 1
ATOM 712 C C . SER A 1 87 ? -6.994 19.383 10.515 1.00 96.25 87 SER A C 1
ATOM 714 O O . SER A 1 87 ? -8.037 19.832 10.989 1.00 96.25 87 SER A O 1
ATOM 716 N N . ASN A 1 88 ? -5.849 19.328 11.194 1.00 94.31 88 ASN A N 1
ATOM 717 C CA . ASN A 1 88 ? -5.658 20.003 12.483 1.00 94.31 88 ASN A CA 1
ATOM 718 C C . ASN A 1 88 ? -5.096 21.428 12.305 1.00 94.31 88 ASN A C 1
ATOM 720 O O . ASN A 1 88 ? -4.913 22.142 13.288 1.00 94.31 88 ASN A O 1
ATOM 724 N N . ASP A 1 89 ? -4.812 21.841 11.064 1.00 92.81 89 ASP A N 1
ATOM 725 C CA . ASP A 1 89 ? -4.338 23.185 10.727 1.00 92.81 89 ASP A CA 1
ATOM 726 C C . ASP A 1 89 ? -5.489 24.101 10.289 1.00 92.81 89 ASP A C 1
ATOM 728 O O . ASP A 1 89 ? -6.464 23.669 9.657 1.00 92.81 89 ASP A O 1
ATOM 732 N N . GLU A 1 90 ? -5.340 25.384 10.608 1.00 91.62 90 GLU A N 1
ATOM 733 C CA . GLU A 1 90 ? -6.203 26.476 10.158 1.00 91.62 90 GLU A CA 1
ATOM 734 C C . GLU A 1 90 ? -5.835 26.959 8.743 1.00 91.62 90 GLU A C 1
ATOM 736 O O . GLU A 1 90 ? -6.621 27.661 8.104 1.00 91.62 90 GLU A O 1
ATOM 741 N N . HIS A 1 91 ? -4.662 26.575 8.232 1.00 93.50 91 HIS A N 1
ATOM 742 C CA . HIS A 1 91 ? -4.183 26.910 6.896 1.00 93.50 91 HIS A CA 1
ATOM 743 C C . HIS A 1 91 ? -4.243 25.695 5.962 1.00 93.50 91 HIS A C 1
ATOM 745 O O . HIS A 1 91 ? -3.944 24.576 6.381 1.00 93.50 91 HIS A O 1
ATOM 751 N N . PRO A 1 92 ? -4.579 25.892 4.674 1.00 94.88 92 PRO A N 1
ATOM 752 C CA . PRO A 1 92 ? -4.496 24.827 3.688 1.00 94.88 92 PRO A CA 1
ATOM 753 C C . PRO A 1 92 ? -3.064 24.317 3.506 1.00 94.88 92 PRO A C 1
ATOM 755 O O . PRO A 1 92 ? -2.108 25.095 3.516 1.00 94.88 92 PRO A O 1
ATOM 758 N N . PHE A 1 93 ? -2.932 23.022 3.248 1.00 95.50 93 PHE A N 1
ATOM 759 C CA . PHE A 1 93 ? -1.665 22.374 2.916 1.00 95.50 93 PHE A CA 1
ATOM 760 C C . PHE A 1 93 ? -1.897 21.265 1.891 1.00 95.50 93 PHE A C 1
ATOM 762 O O . PHE A 1 93 ? -3.036 20.922 1.578 1.00 95.50 93 PHE A O 1
ATOM 769 N N . ALA A 1 94 ? -0.820 20.721 1.335 1.00 95.25 94 ALA A N 1
ATOM 770 C CA . ALA A 1 94 ? -0.900 19.652 0.353 1.00 95.25 94 ALA A CA 1
ATOM 771 C C . ALA A 1 94 ? -0.144 18.414 0.829 1.00 95.25 94 ALA A C 1
ATOM 773 O O . ALA A 1 94 ? 0.876 18.525 1.508 1.00 95.25 94 ALA A O 1
ATOM 774 N N . ILE A 1 95 ? -0.643 17.244 0.445 1.00 95.69 95 ILE A N 1
ATOM 775 C CA . ILE A 1 95 ? 0.060 15.971 0.589 1.00 95.69 95 ILE A CA 1
ATOM 776 C C . ILE A 1 95 ? 0.191 15.304 -0.778 1.00 95.69 95 ILE A C 1
ATOM 778 O O . ILE A 1 95 ? -0.711 15.375 -1.617 1.00 95.69 95 ILE A O 1
ATOM 782 N N . ASN A 1 96 ? 1.319 14.641 -0.999 1.00 94.38 96 ASN A N 1
ATOM 783 C CA . ASN A 1 96 ? 1.596 13.913 -2.231 1.00 94.38 96 ASN A CA 1
ATOM 784 C C . ASN A 1 96 ? 1.036 12.486 -2.154 1.00 94.38 96 ASN A C 1
ATOM 786 O O . ASN A 1 96 ? 0.577 11.950 -3.155 1.00 94.38 96 ASN A O 1
ATOM 790 N N . GLU A 1 97 ? 1.046 11.870 -0.969 1.00 95.31 97 GLU A N 1
ATOM 791 C CA . GLU A 1 97 ? 0.601 10.488 -0.753 1.00 95.31 97 GLU A CA 1
ATOM 792 C C . GLU A 1 97 ? -0.011 10.329 0.642 1.00 95.31 97 GLU A C 1
ATOM 794 O O . GLU A 1 97 ? 0.411 11.013 1.567 1.00 95.31 97 GLU A O 1
ATOM 799 N N . LEU A 1 98 ? -0.967 9.413 0.795 1.00 96.75 98 LEU A N 1
ATOM 800 C CA . LEU A 1 98 ? -1.454 8.865 2.065 1.00 96.75 98 LEU A CA 1
ATOM 801 C C . LEU A 1 98 ? -1.747 7.387 1.824 1.00 96.75 98 LEU A C 1
ATOM 803 O O . LEU A 1 98 ? -2.575 7.064 0.965 1.00 96.75 98 LEU A O 1
A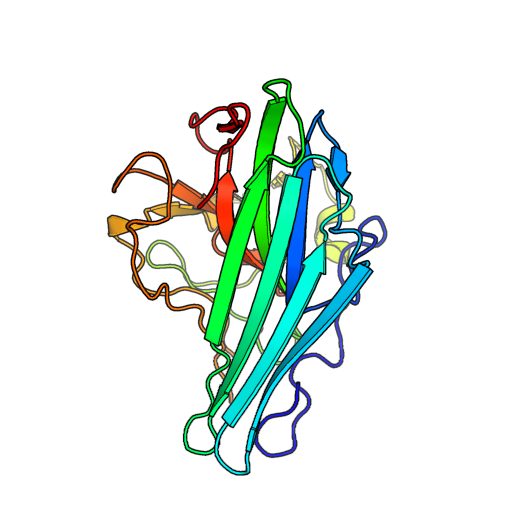TOM 807 N N . ARG A 1 99 ? -1.084 6.485 2.547 1.00 96.44 99 ARG A N 1
ATOM 808 C CA . ARG A 1 99 ? -1.174 5.051 2.251 1.00 96.44 99 ARG A CA 1
ATOM 809 C C . ARG A 1 99 ? -1.099 4.178 3.493 1.00 96.44 99 ARG A C 1
ATOM 811 O O . ARG A 1 99 ? -0.365 4.443 4.436 1.00 96.44 99 ARG A O 1
ATOM 818 N N . THR A 1 100 ? -1.845 3.084 3.437 1.00 97.12 100 THR A N 1
ATOM 819 C CA . THR A 1 100 ? -1.653 1.945 4.344 1.00 97.12 100 THR A CA 1
ATOM 820 C C . THR A 1 100 ? -0.741 0.935 3.667 1.00 97.12 100 THR A C 1
ATOM 822 O O . THR A 1 100 ? -0.888 0.663 2.470 1.00 97.12 100 THR A O 1
ATOM 825 N N . VAL A 1 101 ? 0.216 0.408 4.425 1.00 96.75 101 VAL A N 1
ATOM 826 C CA . VAL A 1 101 ? 1.282 -0.453 3.918 1.00 96.75 101 VAL A CA 1
ATOM 827 C C . VAL A 1 101 ? 1.352 -1.744 4.725 1.00 96.75 101 VAL A C 1
ATOM 829 O O . VAL A 1 101 ? 1.366 -1.749 5.961 1.00 96.75 101 VAL A O 1
ATOM 832 N N . TYR A 1 102 ? 1.425 -2.864 4.009 1.00 96.25 102 TYR A N 1
ATOM 833 C CA . TYR A 1 102 ? 1.529 -4.199 4.590 1.00 96.25 102 TYR A CA 1
ATOM 834 C C . TYR A 1 102 ? 2.722 -4.908 3.968 1.00 96.25 102 TYR A C 1
ATOM 836 O O . TYR A 1 102 ? 2.713 -5.204 2.777 1.00 96.25 102 TYR A O 1
ATOM 844 N N . ARG A 1 103 ? 3.752 -5.182 4.767 1.00 96.44 103 ARG A N 1
ATOM 845 C CA . ARG A 1 103 ? 4.936 -5.903 4.313 1.00 96.44 103 ARG A CA 1
ATOM 846 C C . ARG A 1 103 ? 4.822 -7.360 4.730 1.00 96.44 103 ARG A C 1
ATOM 848 O O . ARG A 1 103 ? 4.599 -7.676 5.897 1.00 96.44 103 ARG A O 1
ATOM 855 N N . LEU A 1 104 ? 4.961 -8.248 3.764 1.00 95.81 104 LEU A N 1
ATOM 856 C CA . LEU A 1 104 ? 4.822 -9.683 3.942 1.00 95.81 104 LEU A CA 1
ATOM 857 C C . LEU A 1 104 ? 6.167 -10.368 3.756 1.00 95.81 104 LEU A C 1
ATOM 859 O O . LEU A 1 104 ? 7.027 -9.868 3.035 1.00 95.81 104 LEU A O 1
ATOM 863 N N . ASP A 1 105 ? 6.326 -11.533 4.377 1.00 95.50 105 ASP A N 1
ATOM 864 C CA . ASP A 1 105 ? 7.514 -12.357 4.189 1.00 95.50 105 ASP A CA 1
ATOM 865 C C . ASP A 1 105 ? 7.577 -12.873 2.731 1.00 95.50 105 ASP A C 1
ATOM 867 O O . ASP A 1 105 ? 6.746 -13.704 2.332 1.00 95.50 105 ASP A O 1
ATOM 871 N N . PRO A 1 106 ? 8.546 -12.420 1.913 1.00 93.88 106 PRO A N 1
ATOM 872 C CA . PRO A 1 106 ? 8.619 -12.787 0.502 1.00 93.88 106 PRO A CA 1
ATOM 873 C C . PRO A 1 106 ? 8.986 -14.264 0.289 1.00 93.88 106 PRO A C 1
ATOM 875 O O . PRO A 1 106 ? 8.750 -14.795 -0.797 1.00 93.88 106 PRO A O 1
ATOM 878 N N . ALA A 1 107 ? 9.518 -14.961 1.301 1.00 93.75 107 ALA A N 1
ATOM 879 C CA . ALA A 1 107 ? 9.745 -16.404 1.229 1.00 93.75 107 ALA A CA 1
ATOM 880 C C . ALA A 1 107 ? 8.431 -17.195 1.344 1.00 93.75 107 ALA A C 1
ATOM 882 O O . ALA A 1 107 ? 8.310 -18.284 0.780 1.00 93.75 107 ALA A O 1
ATOM 883 N N . ILE A 1 108 ? 7.434 -16.648 2.047 1.00 95.88 108 ILE A N 1
ATOM 884 C CA . ILE A 1 108 ? 6.089 -17.233 2.146 1.00 95.88 108 ILE A CA 1
ATOM 885 C C . ILE A 1 108 ? 5.228 -16.815 0.949 1.00 95.88 108 ILE A C 1
ATOM 887 O O . ILE A 1 108 ? 4.454 -17.632 0.446 1.00 95.88 108 ILE A O 1
ATOM 891 N N . PHE A 1 109 ? 5.378 -15.574 0.478 1.00 97.06 109 PHE A N 1
ATOM 892 C CA . PHE A 1 109 ? 4.559 -14.983 -0.582 1.00 97.06 109 PHE A CA 1
ATOM 893 C C . PHE A 1 109 ? 5.399 -14.486 -1.781 1.00 97.06 109 PHE A C 1
ATOM 895 O O . PHE A 1 109 ? 5.468 -13.283 -2.032 1.00 97.06 109 PHE A O 1
ATOM 902 N N . PRO A 1 110 ? 6.037 -15.387 -2.552 1.00 96.25 110 PRO A N 1
ATOM 903 C CA . PRO A 1 110 ? 6.976 -15.000 -3.608 1.00 96.25 110 PRO A CA 1
ATOM 904 C C . PRO A 1 110 ? 6.317 -14.419 -4.866 1.00 96.25 110 PRO A C 1
ATOM 906 O O . PRO A 1 110 ? 6.999 -13.776 -5.663 1.00 96.25 110 PRO A O 1
ATOM 909 N N . ASN A 1 111 ? 5.023 -14.670 -5.088 1.00 97.81 111 ASN A N 1
ATOM 910 C CA . ASN A 1 111 ? 4.322 -14.213 -6.285 1.00 97.81 111 ASN A CA 1
ATOM 911 C C . ASN A 1 111 ? 3.451 -13.005 -5.963 1.00 97.81 111 ASN A C 1
ATOM 913 O O . ASN A 1 111 ? 2.674 -13.032 -5.011 1.00 97.81 111 ASN A O 1
ATOM 917 N N . SER A 1 112 ? 3.537 -11.986 -6.802 1.00 97.81 112 SER A N 1
ATOM 918 C CA . SER A 1 112 ? 2.690 -10.802 -6.793 1.00 97.81 112 SER A CA 1
ATOM 919 C C . SER A 1 112 ? 1.530 -10.947 -7.767 1.00 97.81 112 SER A C 1
ATOM 921 O O . SER A 1 112 ? 1.643 -11.625 -8.792 1.00 97.81 112 SER A O 1
ATOM 923 N N . TYR A 1 113 ? 0.430 -10.271 -7.457 1.00 98.00 113 TYR A N 1
ATOM 924 C CA . TYR A 1 113 ? -0.767 -10.244 -8.283 1.00 98.00 113 TYR A CA 1
ATOM 925 C C . TYR A 1 113 ? -1.400 -8.851 -8.297 1.00 98.00 113 TYR A C 1
ATOM 927 O O . TYR A 1 113 ? -1.699 -8.270 -7.249 1.00 98.00 113 TYR A O 1
ATOM 935 N N . THR A 1 114 ? -1.680 -8.392 -9.509 1.00 97.50 114 THR A N 1
ATOM 936 C CA . THR A 1 114 ? -2.690 -7.399 -9.880 1.00 97.50 114 THR A CA 1
ATOM 937 C C . THR A 1 114 ? -3.516 -7.974 -11.033 1.00 97.50 114 THR A C 1
ATOM 939 O O . THR A 1 114 ? -3.206 -9.050 -11.553 1.00 97.50 114 THR A O 1
ATOM 942 N N . THR A 1 115 ? -4.559 -7.272 -11.467 1.00 96.06 115 THR A N 1
ATOM 943 C CA . THR A 1 115 ? -5.350 -7.709 -12.628 1.00 96.06 115 THR A CA 1
ATOM 944 C C . THR A 1 115 ? -4.531 -7.647 -13.920 1.00 96.06 115 THR A C 1
ATOM 946 O O . THR A 1 115 ? -4.656 -8.517 -14.783 1.00 96.06 115 THR A O 1
ATOM 949 N N . SER A 1 116 ? -3.629 -6.674 -14.018 1.00 94.19 116 SER A N 1
ATOM 950 C CA . SER A 1 116 ? -2.734 -6.491 -15.159 1.00 94.19 116 SER A CA 1
ATOM 951 C C . SER A 1 116 ? -1.507 -7.415 -15.152 1.00 94.19 116 SER A C 1
ATOM 953 O O . SER A 1 116 ? -0.947 -7.689 -16.218 1.00 94.19 116 SER A O 1
ATOM 955 N N . ARG A 1 117 ? -1.055 -7.907 -13.985 1.00 95.44 117 ARG A N 1
ATOM 956 C CA . ARG A 1 117 ? 0.200 -8.672 -13.883 1.00 95.44 117 ARG A CA 1
ATOM 957 C C . ARG A 1 117 ? 0.207 -9.704 -12.758 1.00 95.44 117 ARG A C 1
ATOM 959 O O . ARG A 1 117 ? -0.087 -9.410 -11.605 1.00 95.44 117 ARG A O 1
ATOM 966 N N . ILE A 1 118 ? 0.699 -10.897 -13.088 1.00 96.88 118 ILE A N 1
ATOM 967 C CA . ILE A 1 118 ? 1.089 -11.930 -12.123 1.00 96.88 118 ILE A CA 1
ATOM 968 C C . ILE A 1 118 ? 2.560 -12.248 -12.353 1.00 96.88 118 ILE A C 1
ATOM 970 O O . ILE A 1 118 ? 2.959 -12.512 -13.489 1.00 96.88 118 ILE A O 1
ATOM 974 N N . GLY A 1 119 ? 3.373 -12.244 -11.302 1.00 96.38 119 GLY A N 1
ATOM 975 C CA . GLY A 1 119 ? 4.789 -12.546 -11.466 1.00 96.38 119 GLY A CA 1
ATOM 976 C C . GLY A 1 119 ? 5.607 -12.456 -10.193 1.00 96.38 119 GLY A C 1
ATOM 977 O O . GLY A 1 119 ? 5.104 -12.151 -9.115 1.00 96.38 119 GLY A O 1
ATOM 978 N N . LEU A 1 120 ? 6.898 -12.737 -10.340 1.00 96.56 120 LEU A N 1
ATOM 979 C CA . LEU A 1 120 ? 7.878 -12.506 -9.289 1.00 96.56 120 LEU A CA 1
ATOM 980 C C . LEU A 1 120 ? 8.223 -11.016 -9.231 1.00 96.56 120 LEU A C 1
ATOM 982 O O . LEU A 1 120 ? 8.197 -10.319 -10.250 1.00 96.56 120 LEU A O 1
ATOM 986 N N . GLN A 1 121 ? 8.624 -10.557 -8.051 1.00 95.50 121 GLN A N 1
ATOM 987 C CA . GLN A 1 121 ? 9.327 -9.289 -7.893 1.00 95.50 121 GLN A CA 1
ATOM 988 C C . GLN A 1 121 ? 10.767 -9.550 -7.442 1.00 95.50 121 GLN A C 1
ATOM 990 O O . GLN A 1 121 ? 11.016 -10.533 -6.735 1.00 95.50 121 GLN A O 1
ATOM 995 N N . PRO A 1 122 ? 11.733 -8.726 -7.879 1.00 95.50 122 PRO A N 1
ATOM 996 C CA . PRO A 1 122 ? 13.094 -8.814 -7.370 1.00 95.50 122 PRO A CA 1
ATOM 997 C C . PRO A 1 122 ? 13.111 -8.353 -5.905 1.00 95.50 122 PRO A C 1
ATOM 999 O O . PRO A 1 122 ? 12.107 -7.857 -5.409 1.00 95.50 122 PRO A O 1
ATOM 1002 N N . SER A 1 123 ? 14.232 -8.500 -5.200 1.00 94.88 123 SER A N 1
ATOM 1003 C CA . SER A 1 123 ? 14.429 -7.807 -3.918 1.00 94.88 123 SER A CA 1
ATOM 1004 C C . SER A 1 123 ? 15.191 -6.505 -4.125 1.00 94.88 123 SER A C 1
ATOM 1006 O O . SER A 1 123 ? 15.978 -6.402 -5.073 1.00 94.88 123 SER A O 1
ATOM 1008 N N . SER A 1 124 ? 15.055 -5.541 -3.216 1.00 94.69 124 SER A N 1
ATOM 1009 C CA . SER A 1 124 ? 15.863 -4.316 -3.268 1.00 94.69 124 SER A CA 1
ATOM 1010 C C . SER A 1 124 ? 17.362 -4.617 -3.213 1.00 94.69 124 SER A C 1
ATOM 1012 O O . SER A 1 124 ? 18.169 -3.985 -3.885 1.00 94.69 124 SER A O 1
ATOM 1014 N N . ASN A 1 125 ? 17.761 -5.620 -2.422 1.00 92.88 125 ASN A N 1
ATOM 1015 C CA . ASN A 1 125 ? 19.158 -6.050 -2.312 1.00 92.88 125 ASN A CA 1
ATOM 1016 C C . ASN A 1 125 ? 19.705 -6.562 -3.649 1.00 92.88 125 ASN A C 1
ATOM 1018 O O . ASN A 1 125 ? 20.902 -6.447 -3.914 1.00 92.88 125 ASN A O 1
ATOM 1022 N N . TYR A 1 126 ? 18.839 -7.126 -4.492 1.00 95.12 126 TYR A N 1
ATOM 1023 C CA . TYR A 1 126 ? 19.191 -7.522 -5.845 1.00 95.12 126 TYR A CA 1
ATOM 1024 C C . TYR A 1 126 ? 19.237 -6.314 -6.787 1.00 95.12 126 TYR A C 1
ATOM 1026 O O . TYR A 1 126 ? 20.267 -6.076 -7.415 1.00 95.12 126 TYR A O 1
ATOM 1034 N N . THR A 1 127 ? 18.169 -5.510 -6.844 1.00 95.44 127 THR A N 1
ATOM 1035 C CA . THR A 1 127 ? 18.063 -4.373 -7.778 1.00 95.44 127 THR A CA 1
ATOM 1036 C C . THR A 1 127 ? 19.136 -3.307 -7.550 1.00 95.44 127 THR A C 1
ATOM 1038 O O . THR A 1 127 ? 19.688 -2.787 -8.520 1.00 95.44 127 THR A O 1
ATOM 1041 N N . ASN A 1 128 ? 19.505 -3.037 -6.291 1.00 93.88 128 ASN A N 1
ATOM 1042 C CA . ASN A 1 128 ? 20.507 -2.035 -5.902 1.00 93.88 128 ASN A CA 1
ATOM 1043 C C . ASN A 1 128 ? 21.918 -2.303 -6.468 1.00 93.88 128 ASN A C 1
ATOM 1045 O O . ASN A 1 128 ? 22.783 -1.432 -6.393 1.00 93.88 128 ASN A O 1
ATOM 1049 N N . GLN A 1 129 ? 22.168 -3.489 -7.030 1.00 95.38 129 GLN A N 1
ATOM 1050 C CA . GLN A 1 129 ? 23.438 -3.846 -7.671 1.00 95.38 129 GLN A CA 1
ATOM 1051 C C . GLN A 1 129 ? 23.528 -3.369 -9.127 1.00 95.38 129 GLN A C 1
ATOM 1053 O O . GLN A 1 129 ? 24.607 -3.405 -9.723 1.00 95.38 129 GLN A O 1
ATOM 1058 N N . PHE A 1 130 ? 22.411 -2.942 -9.717 1.00 96.69 130 PHE A N 1
ATOM 1059 C CA . PHE A 1 130 ? 22.305 -2.648 -11.141 1.00 96.69 130 PHE A CA 1
ATOM 1060 C C . PHE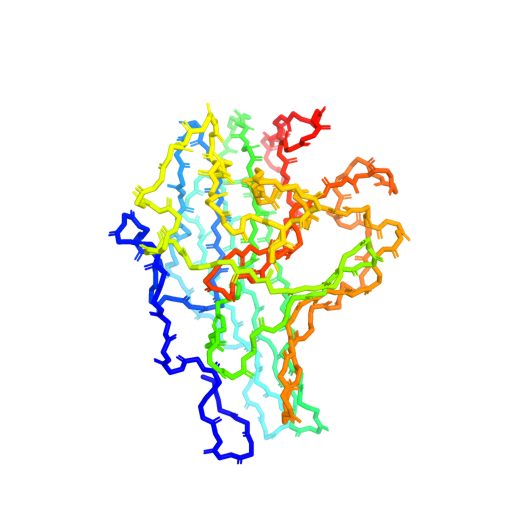 A 1 130 ? 22.075 -1.166 -11.431 1.00 96.69 130 PHE A C 1
ATOM 1062 O O . PHE A 1 130 ? 21.877 -0.331 -10.547 1.00 96.69 130 PHE A O 1
ATOM 1069 N N . LYS A 1 131 ? 22.106 -0.823 -12.721 1.00 97.00 131 LYS A N 1
ATOM 1070 C CA . LYS A 1 131 ? 21.880 0.545 -13.175 1.00 97.00 131 LYS A CA 1
ATOM 1071 C C . LYS A 1 131 ? 20.432 0.957 -12.917 1.00 97.00 131 LYS A C 1
ATOM 1073 O O . LYS A 1 131 ? 19.511 0.428 -13.539 1.00 97.00 131 LYS A O 1
ATOM 1078 N N . ARG A 1 132 ? 20.264 1.974 -12.073 1.00 97.06 132 ARG A N 1
ATOM 1079 C CA . ARG A 1 132 ? 18.992 2.663 -11.842 1.00 97.06 132 ARG A CA 1
ATOM 1080 C C . ARG A 1 132 ? 18.799 3.776 -12.871 1.00 97.06 132 ARG A C 1
ATOM 1082 O O . ARG A 1 132 ? 19.634 4.675 -12.964 1.00 97.06 132 ARG A O 1
ATOM 1089 N N . TRP A 1 133 ? 17.725 3.710 -13.654 1.00 96.19 133 TRP A N 1
ATOM 1090 C CA . TRP A 1 133 ? 17.416 4.706 -14.689 1.00 96.19 133 TRP A CA 1
ATOM 1091 C C . TRP A 1 133 ? 16.664 5.911 -14.126 1.00 96.19 133 TRP A C 1
ATOM 1093 O O . TRP A 1 133 ? 17.018 7.050 -14.417 1.00 96.19 133 TRP A O 1
ATOM 1103 N N . GLN A 1 134 ? 15.642 5.652 -13.315 1.00 94.12 134 GLN A N 1
ATOM 1104 C CA . GLN A 1 134 ? 14.849 6.644 -12.591 1.00 94.12 134 GLN A CA 1
ATOM 1105 C C . GLN A 1 134 ? 14.040 5.926 -11.515 1.00 94.12 134 GLN A C 1
ATOM 1107 O O . GLN A 1 134 ? 13.560 4.824 -11.783 1.00 94.12 134 GLN A O 1
ATOM 1112 N N . ASP A 1 135 ? 13.864 6.551 -10.345 1.00 91.44 135 ASP A N 1
ATOM 1113 C CA . ASP A 1 135 ? 13.077 5.973 -9.242 1.00 91.44 135 ASP A CA 1
ATOM 1114 C C . ASP A 1 135 ? 13.434 4.477 -9.043 1.00 91.44 135 ASP A C 1
ATOM 1116 O O . ASP A 1 135 ? 14.579 4.080 -9.266 1.00 91.44 135 ASP A O 1
ATOM 1120 N N . GLU A 1 136 ? 12.480 3.619 -8.706 1.00 93.94 136 GLU A N 1
ATOM 1121 C CA . GLU A 1 136 ? 12.660 2.168 -8.632 1.00 93.94 136 GLU A CA 1
ATOM 1122 C C . GLU A 1 136 ? 12.531 1.469 -10.003 1.00 93.94 136 GLU A C 1
ATOM 1124 O O . GLU A 1 136 ? 11.707 0.570 -10.196 1.00 93.94 136 GLU A O 1
ATOM 1129 N N . THR A 1 137 ? 13.344 1.906 -10.975 1.00 96.75 137 THR A N 1
ATOM 1130 C CA . THR A 1 137 ? 13.454 1.314 -12.323 1.00 96.75 137 THR A CA 1
ATOM 1131 C C . THR A 1 137 ? 14.900 0.945 -12.650 1.00 96.75 137 THR A C 1
ATOM 1133 O O . THR A 1 137 ? 15.782 1.810 -12.682 1.00 96.75 137 THR A O 1
ATOM 1136 N N . TYR A 1 138 ? 15.137 -0.332 -12.947 1.00 97.69 138 TYR A N 1
ATOM 1137 C CA . TYR A 1 138 ? 16.467 -0.936 -13.037 1.00 97.69 138 TYR A CA 1
ATOM 1138 C C . TYR A 1 138 ? 16.634 -1.740 -14.324 1.00 97.69 138 TYR A C 1
ATOM 1140 O O . TYR A 1 138 ? 15.746 -2.494 -14.709 1.00 97.69 138 TYR A O 1
ATOM 1148 N N . GLU A 1 139 ? 17.791 -1.624 -14.972 1.00 97.88 139 GLU A N 1
ATOM 1149 C CA . GLU A 1 139 ? 18.189 -2.533 -16.054 1.00 97.88 139 GLU A CA 1
ATOM 1150 C C . GLU A 1 139 ? 18.994 -3.697 -15.484 1.00 97.88 139 GLU A C 1
ATOM 1152 O O . GLU A 1 139 ? 20.075 -3.494 -14.933 1.00 97.88 139 GLU A O 1
ATOM 1157 N N . MET A 1 140 ? 18.461 -4.908 -15.625 1.00 96.62 140 MET A N 1
ATOM 1158 C CA . MET A 1 140 ? 18.986 -6.130 -15.021 1.00 96.62 140 MET A CA 1
ATOM 1159 C C . MET A 1 140 ? 19.262 -7.182 -16.105 1.00 96.62 140 MET A C 1
ATOM 1161 O O . MET A 1 140 ? 18.548 -7.237 -17.112 1.00 96.62 140 MET A O 1
ATOM 1165 N N . PRO A 1 141 ? 20.290 -8.031 -15.933 1.00 95.75 141 PRO A N 1
ATOM 1166 C CA . PRO A 1 141 ? 20.639 -9.053 -16.918 1.00 95.75 141 PRO A CA 1
ATOM 1167 C C . PRO A 1 141 ? 19.538 -10.104 -17.124 1.00 95.75 141 PRO A C 1
ATOM 1169 O O . PRO A 1 141 ? 19.464 -10.656 -18.218 1.00 95.75 141 PRO A O 1
ATOM 1172 N N . ASP A 1 142 ? 18.709 -10.345 -16.106 1.00 95.56 142 ASP A N 1
ATOM 1173 C CA . ASP A 1 142 ? 17.577 -11.279 -16.079 1.00 95.56 142 ASP A CA 1
ATOM 1174 C C . ASP A 1 142 ? 16.234 -10.554 -15.853 1.00 95.56 142 ASP A C 1
ATOM 1176 O O . ASP A 1 142 ? 15.297 -11.110 -15.273 1.00 95.56 142 ASP A O 1
ATOM 1180 N N . GLY A 1 143 ? 16.128 -9.288 -16.282 1.00 95.00 143 GLY A N 1
ATOM 1181 C CA . GLY A 1 143 ? 14.942 -8.458 -16.051 1.00 95.00 143 GLY A CA 1
ATOM 1182 C C . GLY A 1 143 ? 13.638 -9.092 -16.541 1.00 95.00 143 GLY A C 1
ATOM 1183 O O . GLY A 1 143 ? 12.599 -8.905 -15.911 1.00 95.00 143 GLY A O 1
ATOM 1184 N N . GLU A 1 144 ? 13.687 -9.921 -17.587 1.00 94.94 144 GLU A N 1
ATOM 1185 C CA . GLU A 1 144 ? 12.542 -10.658 -18.131 1.00 94.94 144 GLU A CA 1
ATOM 1186 C C . GLU A 1 144 ? 11.932 -11.677 -17.155 1.00 94.94 144 GLU A C 1
ATOM 1188 O O . GLU A 1 144 ? 10.814 -12.143 -17.359 1.00 94.94 144 GLU A O 1
ATOM 1193 N N . ARG A 1 145 ? 12.643 -12.023 -16.075 1.00 95.19 145 ARG A N 1
ATOM 1194 C CA . ARG A 1 145 ? 12.100 -12.830 -14.977 1.00 95.19 145 ARG A CA 1
ATOM 1195 C C . ARG A 1 145 ? 11.084 -12.055 -14.134 1.00 95.19 145 ARG A C 1
ATOM 1197 O O . ARG A 1 145 ? 10.199 -12.662 -13.532 1.00 95.19 145 ARG A O 1
ATOM 1204 N N . PHE A 1 146 ? 11.234 -10.735 -14.063 1.00 95.69 146 PHE A N 1
ATOM 1205 C CA . PHE A 1 146 ? 10.468 -9.856 -13.177 1.00 95.69 146 PHE A CA 1
ATOM 1206 C C . PHE A 1 146 ? 9.567 -8.881 -13.937 1.00 95.69 146 PHE A C 1
ATOM 1208 O O . PHE A 1 146 ? 8.527 -8.476 -13.421 1.00 95.69 146 PHE A O 1
ATOM 1215 N N . SER A 1 147 ? 9.935 -8.547 -15.173 1.00 94.19 147 SER A N 1
ATOM 1216 C CA . SER A 1 147 ? 9.247 -7.642 -16.094 1.00 94.19 147 SER A CA 1
ATOM 1217 C C . SER A 1 147 ? 9.037 -8.308 -17.464 1.00 94.19 147 SER A C 1
ATOM 1219 O O . SER A 1 147 ? 9.317 -9.487 -17.644 1.00 94.19 147 SER A O 1
ATOM 1221 N N . ASN A 1 148 ? 8.515 -7.573 -18.446 1.00 91.12 148 ASN A N 1
ATOM 1222 C CA . ASN A 1 148 ? 8.396 -8.023 -19.840 1.00 91.12 148 ASN A CA 1
ATOM 1223 C C . ASN A 1 148 ? 9.630 -7.633 -20.680 1.00 91.12 148 ASN A C 1
ATOM 1225 O O . ASN A 1 148 ? 9.602 -7.695 -21.909 1.00 91.12 148 ASN A O 1
ATOM 1229 N N . SER A 1 149 ? 10.700 -7.166 -20.032 1.00 94.06 149 SER A N 1
ATOM 1230 C CA . SER A 1 149 ? 11.924 -6.687 -20.671 1.00 94.06 149 SER A CA 1
ATOM 1231 C C . SER A 1 149 ? 13.120 -6.807 -19.723 1.00 94.06 149 SER A C 1
ATOM 1233 O O . SER A 1 149 ? 12.948 -7.119 -18.550 1.00 94.06 149 SER A O 1
ATOM 1235 N N . LYS A 1 150 ? 14.328 -6.475 -20.196 1.00 95.69 150 LYS A N 1
ATOM 1236 C CA . LYS A 1 150 ? 15.522 -6.343 -19.336 1.00 95.69 150 LYS A CA 1
ATOM 1237 C C . LYS A 1 150 ? 15.423 -5.209 -18.310 1.00 95.69 150 LYS A C 1
ATOM 1239 O O . LYS A 1 150 ? 16.231 -5.140 -17.389 1.00 95.69 150 LYS A O 1
ATOM 1244 N N . VAL A 1 151 ? 14.473 -4.296 -18.484 1.00 96.62 151 VAL A N 1
ATOM 1245 C CA . VAL A 1 151 ? 14.198 -3.214 -17.544 1.00 96.62 151 VAL A CA 1
ATOM 1246 C C . VAL A 1 151 ? 13.013 -3.620 -16.679 1.00 96.62 151 VAL A C 1
ATOM 1248 O O . VAL A 1 151 ? 11.924 -3.849 -17.196 1.00 96.62 151 VAL A O 1
ATOM 1251 N N . TYR A 1 152 ? 13.242 -3.697 -15.373 1.00 96.88 152 TYR A N 1
ATOM 1252 C CA . TYR A 1 152 ? 12.204 -3.832 -14.358 1.00 96.88 152 TYR A CA 1
ATOM 1253 C C . TYR A 1 152 ? 11.814 -2.456 -13.829 1.00 96.88 152 TYR A C 1
ATOM 1255 O O . TYR A 1 152 ? 12.689 -1.623 -13.584 1.00 96.88 152 TYR A O 1
ATOM 1263 N N . SER A 1 153 ? 10.523 -2.237 -13.594 1.00 95.62 153 SER A N 1
ATOM 1264 C CA . SER A 1 153 ? 10.026 -1.049 -12.905 1.00 95.62 153 SER A CA 1
ATOM 1265 C C . SER A 1 153 ? 8.990 -1.423 -11.854 1.00 95.62 153 SER A C 1
ATOM 1267 O O . SER A 1 153 ? 8.125 -2.255 -12.121 1.00 95.62 153 SER A O 1
ATOM 1269 N N . LYS A 1 154 ? 8.991 -0.747 -10.693 1.00 93.44 154 LYS A N 1
ATOM 1270 C CA . LYS A 1 154 ? 7.878 -0.876 -9.729 1.00 93.44 154 LYS A CA 1
ATOM 1271 C C . LYS A 1 154 ? 6.513 -0.588 -10.374 1.00 93.44 154 LYS A C 1
ATOM 1273 O O . LYS A 1 154 ? 5.505 -1.161 -9.977 1.00 93.44 154 LYS A O 1
ATOM 1278 N N . TYR A 1 155 ? 6.492 0.263 -11.404 1.00 95.06 155 TYR A N 1
ATOM 1279 C CA . TYR A 1 155 ? 5.282 0.640 -12.131 1.00 95.06 155 TYR A CA 1
ATOM 1280 C C . TYR A 1 155 ? 4.709 -0.489 -13.004 1.00 95.06 155 TYR A C 1
ATOM 1282 O O . TYR A 1 155 ? 3.566 -0.375 -13.434 1.00 95.06 155 TYR A O 1
ATOM 1290 N N . ASP A 1 156 ? 5.427 -1.605 -13.197 1.00 95.44 156 ASP A N 1
ATOM 1291 C CA . ASP A 1 156 ? 4.885 -2.807 -13.856 1.00 95.44 156 ASP A CA 1
ATOM 1292 C C . ASP A 1 156 ? 3.723 -3.441 -13.063 1.00 95.44 156 ASP A C 1
ATOM 1294 O O . ASP A 1 156 ? 2.986 -4.267 -13.602 1.00 95.44 156 ASP A O 1
ATOM 1298 N N . TYR A 1 157 ? 3.569 -3.060 -11.790 1.00 96.19 157 TYR A N 1
ATOM 1299 C CA . TYR A 1 157 ? 2.489 -3.474 -10.890 1.00 96.19 157 TYR A CA 1
ATOM 1300 C C . TYR A 1 157 ? 1.571 -2.307 -10.479 1.00 96.19 157 TYR A C 1
ATOM 1302 O O . TYR A 1 157 ? 0.856 -2.392 -9.474 1.00 96.19 157 TYR A O 1
ATOM 1310 N N . ALA A 1 158 ? 1.578 -1.210 -11.242 1.00 95.88 158 ALA A N 1
ATOM 1311 C CA . ALA A 1 158 ? 0.491 -0.242 -11.185 1.00 95.88 158 ALA A CA 1
ATOM 1312 C C . ALA A 1 158 ? -0.752 -0.813 -11.883 1.00 95.88 158 ALA A C 1
ATOM 1314 O O . ALA A 1 158 ? -0.633 -1.572 -12.846 1.00 95.88 158 ALA A O 1
ATOM 1315 N N . ASP A 1 159 ? -1.943 -0.466 -11.403 1.00 95.62 159 ASP A N 1
ATOM 1316 C CA . ASP A 1 159 ? -3.192 -0.909 -12.030 1.00 95.62 159 ASP A CA 1
ATOM 1317 C C . ASP A 1 159 ? -4.322 0.102 -11.814 1.00 95.62 159 ASP A C 1
ATOM 1319 O O . ASP A 1 159 ? -4.209 1.003 -10.980 1.00 95.62 159 ASP A O 1
ATOM 1323 N N . PHE A 1 160 ? -5.418 -0.045 -12.556 1.00 94.12 160 PHE A N 1
ATOM 1324 C CA . PHE A 1 160 ? -6.616 0.778 -12.392 1.00 94.12 160 PHE A CA 1
ATOM 1325 C C . PHE A 1 160 ? -7.479 0.267 -11.238 1.00 94.12 160 PHE A C 1
ATOM 1327 O O . PHE A 1 160 ? -7.773 -0.926 -11.160 1.00 94.12 160 PHE A O 1
ATOM 1334 N N . PHE A 1 161 ? -7.984 1.164 -10.386 1.00 92.19 161 PHE A N 1
ATOM 1335 C CA . PHE A 1 161 ? -8.932 0.757 -9.339 1.00 92.19 161 PHE A CA 1
ATOM 1336 C C . PHE A 1 161 ? -10.237 0.182 -9.906 1.00 92.19 161 PHE A C 1
ATOM 1338 O O . PHE A 1 161 ? -10.831 -0.690 -9.280 1.00 92.19 161 PHE A O 1
ATOM 1345 N N . ALA A 1 162 ? -10.681 0.635 -11.084 1.00 91.38 162 ALA A N 1
ATOM 1346 C CA . ALA A 1 162 ? -11.890 0.109 -11.720 1.00 91.38 162 ALA A CA 1
ATOM 1347 C C . ALA A 1 162 ? -11.775 -1.367 -12.130 1.00 91.38 162 ALA A C 1
ATOM 1349 O O . ALA A 1 162 ? -12.771 -2.088 -12.075 1.00 91.38 162 ALA A O 1
ATOM 1350 N N . ASP A 1 163 ? -10.576 -1.805 -12.516 1.00 92.25 163 ASP A N 1
ATOM 1351 C CA . ASP A 1 163 ? -10.343 -3.149 -13.046 1.00 92.25 163 ASP A CA 1
ATOM 1352 C C . ASP A 1 163 ? -9.801 -4.111 -11.983 1.00 92.25 163 ASP A C 1
ATOM 1354 O O . ASP A 1 163 ? -9.833 -5.323 -12.185 1.00 92.25 163 ASP A O 1
ATOM 1358 N N . ASN A 1 164 ? -9.335 -3.592 -10.841 1.00 91.75 164 ASN A N 1
ATOM 1359 C CA . ASN A 1 164 ? -8.606 -4.362 -9.841 1.00 91.75 164 ASN A CA 1
ATOM 1360 C C . ASN A 1 164 ? -9.391 -4.521 -8.520 1.00 91.75 164 ASN A C 1
ATOM 1362 O O . ASN A 1 164 ? -9.175 -3.760 -7.573 1.00 91.75 164 ASN A O 1
ATOM 1366 N N . PRO A 1 165 ? -10.293 -5.520 -8.408 1.00 93.56 165 PRO A N 1
ATOM 1367 C CA . PRO A 1 165 ? -11.140 -5.701 -7.226 1.00 93.56 165 PRO A CA 1
ATOM 1368 C C . PRO A 1 165 ? -10.372 -6.175 -5.985 1.00 93.56 165 PRO A C 1
ATOM 1370 O O . PRO A 1 165 ? -10.912 -6.123 -4.882 1.00 93.56 165 PRO A O 1
ATOM 1373 N N . PHE A 1 166 ? -9.152 -6.688 -6.157 1.00 96.75 166 PHE A N 1
ATOM 1374 C CA . PHE A 1 166 ? -8.227 -7.053 -5.088 1.00 96.75 166 PHE A CA 1
ATOM 1375 C C . PHE A 1 166 ? -6.810 -7.221 -5.647 1.00 96.75 166 PHE A C 1
ATOM 1377 O O . PHE A 1 166 ? -6.630 -7.547 -6.817 1.00 96.75 166 PHE A O 1
ATOM 1384 N N . TRP A 1 167 ? -5.799 -7.075 -4.798 1.00 98.12 167 TRP A N 1
ATOM 1385 C CA . TRP A 1 167 ? -4.396 -7.306 -5.156 1.00 98.12 167 TRP A CA 1
ATOM 1386 C C . TRP A 1 167 ? -3.613 -7.862 -3.976 1.00 98.12 167 TRP A C 1
ATOM 1388 O O . TRP A 1 167 ? -4.102 -7.875 -2.846 1.00 98.12 167 TRP A O 1
ATOM 1398 N N . GLY A 1 168 ? -2.400 -8.349 -4.221 1.00 98.12 168 GLY A N 1
ATOM 1399 C CA . GLY A 1 168 ? -1.529 -8.795 -3.141 1.00 98.12 168 GLY A CA 1
ATOM 1400 C C . GLY A 1 168 ? -0.522 -9.846 -3.566 1.00 98.12 168 GLY A C 1
ATOM 1401 O O . GLY A 1 168 ? 0.037 -9.777 -4.662 1.00 98.12 168 GLY A O 1
ATOM 1402 N N . PHE A 1 169 ? -0.271 -10.800 -2.672 1.00 98.19 169 PHE A N 1
ATOM 1403 C CA . PHE A 1 169 ? 0.772 -11.800 -2.851 1.00 98.19 169 PHE A CA 1
ATOM 1404 C C . PHE A 1 169 ? 0.303 -13.207 -2.490 1.00 98.19 169 PHE A C 1
ATOM 1406 O O . PHE A 1 169 ? -0.573 -13.401 -1.645 1.00 98.19 169 PHE A O 1
ATOM 1413 N N . PHE A 1 170 ? 0.925 -14.212 -3.098 1.00 98.06 170 PHE A N 1
ATOM 1414 C CA . PHE A 1 170 ? 0.636 -15.613 -2.823 1.00 98.06 170 PHE A CA 1
ATOM 1415 C C . PHE A 1 170 ? 1.863 -16.517 -2.977 1.00 98.06 170 PHE A C 1
ATOM 1417 O O . PHE A 1 170 ? 2.795 -16.256 -3.742 1.00 98.06 170 PHE A O 1
ATOM 1424 N N . GLY A 1 171 ? 1.842 -17.620 -2.238 1.00 97.12 171 GLY A N 1
ATOM 1425 C CA . GLY A 1 171 ? 2.787 -18.724 -2.334 1.00 97.12 171 GLY A CA 1
ATOM 1426 C C . GLY A 1 171 ? 2.074 -20.057 -2.523 1.00 97.12 171 GLY A C 1
ATOM 1427 O O . GLY A 1 171 ? 0.903 -20.113 -2.892 1.00 97.12 171 GLY A O 1
ATOM 1428 N N . SER A 1 172 ? 2.787 -21.148 -2.257 1.00 95.94 172 SER A N 1
ATOM 1429 C CA . SER A 1 172 ? 2.240 -22.506 -2.369 1.00 95.94 172 SER A CA 1
ATOM 1430 C C . SER A 1 172 ? 1.166 -22.821 -1.322 1.00 95.94 172 SER A C 1
ATOM 1432 O O . SER A 1 172 ? 0.292 -23.644 -1.576 1.00 95.94 172 SER A O 1
ATOM 1434 N N . GLU A 1 173 ? 1.239 -22.191 -0.145 1.00 94.44 173 GLU A N 1
ATOM 1435 C CA . GLU A 1 173 ? 0.383 -22.509 1.009 1.00 94.44 173 GLU A CA 1
ATOM 1436 C C . GLU A 1 173 ? -0.621 -21.404 1.359 1.00 94.44 173 GLU A C 1
ATOM 1438 O O . GLU A 1 173 ? -1.718 -21.696 1.839 1.00 94.44 173 GLU A O 1
ATOM 1443 N N . TYR A 1 174 ? -0.252 -20.137 1.151 1.00 95.56 174 TYR A N 1
ATOM 1444 C CA . TYR A 1 174 ? -1.019 -18.984 1.618 1.00 95.56 174 TYR A CA 1
ATOM 1445 C C . TYR A 1 174 ? -1.106 -17.900 0.547 1.00 95.56 174 TYR A C 1
ATOM 1447 O O . TYR A 1 174 ? -0.192 -17.726 -0.256 1.00 95.56 174 TYR A O 1
ATOM 1455 N N . GLY A 1 175 ? -2.196 -17.138 0.589 1.00 95.81 175 GLY A N 1
ATOM 1456 C CA . GLY A 1 175 ? -2.346 -15.870 -0.114 1.00 95.81 175 GLY A CA 1
ATOM 1457 C C . GLY A 1 175 ? -2.721 -14.774 0.874 1.00 95.81 175 GLY A C 1
ATOM 1458 O O . GLY A 1 175 ? -3.399 -15.042 1.870 1.00 95.81 175 GLY A O 1
ATOM 1459 N N . PHE A 1 176 ? -2.272 -13.558 0.601 1.00 96.56 176 PHE A N 1
ATOM 1460 C CA . PHE A 1 176 ? -2.625 -12.359 1.340 1.00 96.56 176 PHE A CA 1
ATOM 1461 C C . PHE A 1 176 ? -3.110 -11.314 0.342 1.00 96.56 176 PHE A C 1
ATOM 1463 O O . PHE A 1 176 ? -2.384 -10.933 -0.577 1.00 96.56 176 PHE A O 1
ATOM 1470 N N . TRP A 1 177 ? -4.349 -10.874 0.530 1.00 97.19 177 TRP A N 1
ATOM 1471 C CA . TRP A 1 177 ? -5.070 -10.052 -0.429 1.00 97.19 177 TRP A CA 1
ATOM 1472 C C . TRP A 1 177 ? -5.601 -8.809 0.261 1.00 97.19 177 TRP A C 1
ATOM 1474 O O . TRP A 1 177 ? -6.225 -8.905 1.319 1.00 97.19 177 TRP A O 1
ATOM 1484 N N . PHE A 1 178 ? -5.395 -7.661 -0.365 1.00 97.25 178 PHE A N 1
ATOM 1485 C CA . PHE A 1 178 ? -6.120 -6.453 -0.038 1.00 97.25 178 PHE A CA 1
ATOM 1486 C C . PHE A 1 178 ? -7.376 -6.389 -0.888 1.00 97.25 178 PHE A C 1
ATOM 1488 O O . PHE A 1 178 ? -7.320 -6.542 -2.107 1.00 97.25 178 PHE A O 1
ATOM 14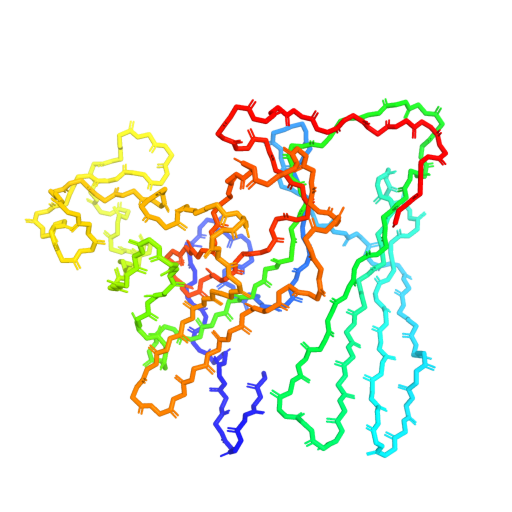95 N N . VAL A 1 179 ? -8.506 -6.180 -0.221 1.00 96.44 179 VAL A N 1
ATOM 1496 C CA . VAL A 1 179 ? -9.816 -6.068 -0.852 1.00 96.44 179 VAL A CA 1
ATOM 1497 C C . VAL A 1 179 ? -10.413 -4.734 -0.408 1.00 96.44 179 VAL A C 1
ATOM 1499 O O . VAL A 1 179 ? -10.801 -4.626 0.761 1.00 96.44 179 VAL A O 1
ATOM 1502 N N . PRO A 1 180 ? -10.466 -3.710 -1.279 1.00 94.31 180 PRO A N 1
ATOM 1503 C CA . PRO A 1 180 ? -11.107 -2.449 -0.942 1.00 94.31 180 PRO A CA 1
ATOM 1504 C C . PRO A 1 180 ? -12.588 -2.688 -0.626 1.00 94.31 180 PRO A C 1
ATOM 1506 O O . PRO A 1 180 ? -13.300 -3.356 -1.375 1.00 94.31 180 PRO A O 1
ATOM 1509 N N . ALA A 1 181 ? -13.072 -2.135 0.488 1.00 91.69 181 ALA A N 1
ATOM 1510 C CA . ALA A 1 181 ? -14.490 -2.233 0.847 1.00 91.69 181 ALA A CA 1
ATOM 1511 C C . ALA A 1 181 ? -15.388 -1.413 -0.100 1.00 91.69 181 ALA A C 1
ATOM 1513 O O . ALA A 1 181 ? -16.571 -1.708 -0.256 1.00 91.69 181 ALA A O 1
ATOM 1514 N N . SER A 1 182 ? -14.815 -0.376 -0.708 1.00 89.88 182 SER A N 1
ATOM 1515 C CA . SER A 1 182 ? -15.433 0.543 -1.658 1.00 89.88 182 SER A CA 1
ATOM 1516 C C . SER A 1 182 ? -14.319 1.189 -2.482 1.00 89.88 182 SER A C 1
ATOM 1518 O O . SER A 1 182 ? -13.177 1.232 -2.040 1.00 89.88 182 SER A O 1
ATOM 1520 N N . THR A 1 183 ? -14.618 1.705 -3.668 1.00 89.44 183 THR A N 1
ATOM 1521 C CA . THR A 1 183 ? -13.665 2.530 -4.431 1.00 89.44 183 THR A CA 1
ATOM 1522 C C . THR A 1 183 ? -13.959 4.024 -4.297 1.00 89.44 183 THR A C 1
ATOM 1524 O O . THR A 1 183 ? -13.257 4.839 -4.885 1.00 89.44 183 THR A O 1
ATOM 1527 N N . GLU A 1 184 ? -14.994 4.406 -3.542 1.00 89.50 184 GLU A N 1
ATOM 1528 C CA . GLU A 1 184 ? -15.452 5.800 -3.429 1.00 89.50 184 GLU A CA 1
ATOM 1529 C C . GLU A 1 184 ? -14.506 6.701 -2.626 1.00 89.50 184 GLU A C 1
ATOM 1531 O O . GLU A 1 184 ? -14.555 7.921 -2.767 1.00 89.50 184 GLU A O 1
ATOM 1536 N N . TYR A 1 185 ? -13.654 6.107 -1.787 1.00 88.81 185 TYR A N 1
ATOM 1537 C CA . TYR A 1 185 ? -12.680 6.842 -0.985 1.00 88.81 185 TYR A CA 1
ATOM 1538 C C . TYR A 1 185 ? -11.383 7.140 -1.746 1.00 88.81 185 TYR A C 1
ATOM 1540 O O . TYR A 1 185 ? -10.575 7.931 -1.266 1.00 88.81 185 TYR A O 1
ATOM 1548 N N . TYR A 1 186 ? -11.177 6.548 -2.929 1.00 90.94 186 TYR A N 1
ATOM 1549 C CA . TYR A 1 186 ? -10.041 6.889 -3.779 1.00 90.94 186 TYR A CA 1
ATOM 1550 C C . TYR A 1 186 ? -10.334 8.155 -4.598 1.00 90.94 186 TYR A C 1
ATOM 1552 O O . TYR A 1 186 ? -11.417 8.287 -5.181 1.00 90.94 186 TYR A O 1
ATOM 1560 N N . PRO A 1 187 ? -9.379 9.094 -4.700 1.00 87.56 187 PRO A N 1
ATOM 1561 C CA . PRO A 1 187 ? -9.558 10.300 -5.494 1.00 87.56 187 PRO A CA 1
ATOM 1562 C C . PRO A 1 187 ? -9.551 9.991 -6.997 1.00 87.56 187 PRO A C 1
ATOM 1564 O O . PRO A 1 187 ? -9.035 8.971 -7.449 1.00 87.56 187 PRO A O 1
ATOM 1567 N N . SER A 1 188 ? -10.061 10.934 -7.793 1.00 89.19 188 SER A N 1
ATOM 1568 C CA . SER A 1 188 ? -9.930 10.954 -9.264 1.00 89.19 188 SER A CA 1
ATOM 1569 C C . SER A 1 188 ? -10.720 9.890 -10.041 1.00 89.19 188 SER A C 1
ATOM 1571 O O . SER A 1 188 ? -10.590 9.792 -11.262 1.00 89.19 188 SER A O 1
ATOM 1573 N N . GLY A 1 189 ? -11.617 9.164 -9.371 1.00 86.25 189 GLY A N 1
ATOM 1574 C CA . GLY A 1 189 ? -12.612 8.306 -10.015 1.00 86.25 189 GLY A CA 1
ATOM 1575 C C . GLY A 1 189 ? -12.037 7.015 -10.622 1.00 86.25 189 GLY A C 1
ATOM 1576 O O . GLY A 1 189 ? -10.928 6.606 -10.291 1.00 86.25 189 GLY A O 1
ATOM 1577 N N . PRO A 1 190 ? -12.784 6.337 -11.514 1.00 84.94 190 PRO A N 1
ATOM 1578 C CA . PRO A 1 190 ? -12.486 4.959 -11.925 1.00 84.94 190 PRO A CA 1
ATOM 1579 C C . PRO A 1 190 ? -11.172 4.794 -12.702 1.00 84.94 190 PRO A C 1
ATOM 1581 O O . PRO A 1 190 ? -10.571 3.726 -12.671 1.00 84.94 190 PRO A O 1
ATOM 1584 N N . LEU A 1 191 ? -10.706 5.846 -13.384 1.00 89.88 191 LEU A N 1
ATOM 1585 C CA . LEU A 1 191 ? -9.459 5.813 -14.156 1.00 89.88 191 LEU A CA 1
ATOM 1586 C C . LEU A 1 191 ? -8.212 6.078 -13.305 1.00 89.88 191 LEU A C 1
ATOM 1588 O O . LEU A 1 191 ? -7.104 6.138 -13.841 1.00 89.88 191 LEU A O 1
ATOM 1592 N N . LYS A 1 192 ? -8.379 6.250 -11.990 1.00 92.31 192 LYS A N 1
ATOM 1593 C CA . LYS A 1 192 ? -7.259 6.371 -11.070 1.00 92.31 192 LYS A CA 1
ATOM 1594 C C . LYS A 1 192 ? -6.443 5.080 -11.093 1.00 92.31 192 LYS A C 1
ATOM 1596 O O . LYS A 1 192 ? -6.969 3.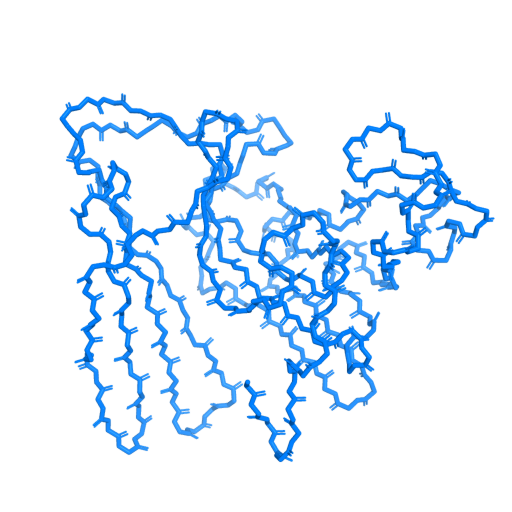988 -10.878 1.00 92.31 192 LYS A O 1
ATOM 1601 N N . GLN A 1 193 ? -5.151 5.251 -11.350 1.00 94.38 193 GLN A N 1
ATOM 1602 C CA . GLN A 1 193 ? -4.151 4.205 -11.231 1.00 94.38 193 GLN A CA 1
ATOM 1603 C C . GLN A 1 193 ? -3.257 4.470 -10.030 1.00 94.38 193 GLN A C 1
ATOM 1605 O O . GLN A 1 193 ? -2.925 5.626 -9.735 1.00 94.38 193 GLN A O 1
ATOM 1610 N N . GLU A 1 194 ? -2.842 3.389 -9.385 1.00 95.31 194 GLU A N 1
ATOM 1611 C CA . GLU A 1 194 ? -1.897 3.411 -8.277 1.00 95.31 194 GLU A CA 1
ATOM 1612 C C . GLU A 1 194 ? -0.984 2.191 -8.286 1.00 95.31 194 GLU A C 1
ATOM 1614 O O . GLU A 1 194 ? -1.281 1.177 -8.918 1.00 95.31 194 GLU A O 1
ATOM 1619 N N . LEU A 1 195 ? 0.134 2.303 -7.564 1.00 95.62 195 LEU A N 1
ATOM 1620 C CA . LEU A 1 195 ? 0.983 1.159 -7.244 1.00 95.62 195 LEU A CA 1
ATOM 1621 C C . LEU A 1 195 ? 0.234 0.236 -6.279 1.00 95.62 195 LEU A C 1
ATOM 1623 O O . LEU A 1 195 ? -0.115 0.643 -5.173 1.00 95.62 195 LEU A O 1
ATOM 1627 N N . MET A 1 196 ? 0.011 -1.007 -6.696 1.00 96.81 196 MET A N 1
ATOM 1628 C CA . MET A 1 196 ? -0.759 -1.986 -5.920 1.00 96.81 196 MET A CA 1
ATOM 1629 C C . MET A 1 196 ? 0.155 -2.819 -5.016 1.00 96.81 196 MET A C 1
ATOM 1631 O O . MET A 1 196 ? -0.114 -3.055 -3.837 1.00 96.81 196 MET A O 1
ATOM 1635 N N . VAL A 1 197 ? 1.277 -3.262 -5.577 1.00 97.31 197 VAL A N 1
ATOM 1636 C CA . VAL A 1 197 ? 2.302 -4.057 -4.901 1.00 97.31 197 VAL A CA 1
ATOM 1637 C C . VAL A 1 197 ? 3.682 -3.577 -5.323 1.00 97.31 197 VAL A C 1
ATOM 1639 O O . VAL A 1 197 ? 3.851 -2.983 -6.386 1.00 97.31 197 VAL A O 1
ATOM 1642 N N . HIS A 1 198 ? 4.675 -3.847 -4.490 1.00 95.62 198 HIS A N 1
ATOM 1643 C CA . HIS A 1 198 ? 6.056 -3.436 -4.690 1.00 95.62 198 HIS A CA 1
ATOM 1644 C C . HIS A 1 198 ? 7.004 -4.532 -4.192 1.00 95.62 198 HIS A C 1
ATOM 1646 O O . HIS A 1 198 ? 6.595 -5.434 -3.451 1.00 95.62 198 HIS A O 1
ATOM 1652 N N . TYR A 1 199 ? 8.264 -4.481 -4.625 1.00 93.69 199 TYR A N 1
ATOM 1653 C CA . TYR A 1 199 ? 9.269 -5.466 -4.245 1.00 93.69 199 TYR A CA 1
ATOM 1654 C C . TYR A 1 199 ? 9.434 -5.535 -2.717 1.00 93.69 199 TYR A C 1
ATOM 1656 O O . TYR A 1 199 ? 8.991 -4.643 -1.993 1.00 93.69 199 TYR A O 1
ATOM 1664 N N . ASP A 1 200 ? 10.105 -6.579 -2.226 1.00 95.06 200 ASP A N 1
ATOM 1665 C CA . ASP A 1 200 ? 10.262 -6.871 -0.789 1.00 95.06 200 ASP A CA 1
ATOM 1666 C C . ASP A 1 200 ? 8.922 -7.083 -0.051 1.00 95.06 200 ASP A C 1
ATOM 1668 O O . ASP A 1 200 ? 8.782 -6.745 1.128 1.00 95.06 200 ASP A O 1
ATOM 1672 N N . GLY A 1 201 ? 7.930 -7.634 -0.761 1.00 95.38 201 GLY A N 1
ATOM 1673 C CA . GLY A 1 201 ? 6.659 -8.082 -0.184 1.00 95.38 201 GLY A CA 1
ATOM 1674 C C . GLY A 1 201 ? 5.725 -6.956 0.256 1.00 95.38 201 GLY A C 1
ATOM 1675 O O . GLY A 1 201 ? 4.894 -7.175 1.134 1.00 95.38 201 GLY A O 1
ATOM 1676 N N . ILE A 1 202 ? 5.864 -5.752 -0.301 1.00 96.94 202 ILE A N 1
ATOM 1677 C CA . ILE A 1 202 ? 5.072 -4.586 0.101 1.00 96.94 202 ILE A CA 1
ATOM 1678 C C . ILE A 1 202 ? 3.752 -4.567 -0.674 1.00 96.94 202 ILE A C 1
ATOM 1680 O O . ILE A 1 202 ? 3.725 -4.411 -1.895 1.00 96.94 202 ILE A O 1
ATOM 1684 N N . LEU A 1 203 ? 2.644 -4.682 0.046 1.00 97.44 203 LEU A N 1
ATOM 1685 C CA . LEU A 1 203 ? 1.300 -4.412 -0.442 1.00 97.44 203 LEU A CA 1
ATOM 1686 C C . LEU A 1 203 ? 0.941 -2.968 -0.094 1.00 97.44 203 LEU A C 1
ATOM 1688 O O . LEU A 1 203 ? 1.065 -2.553 1.062 1.00 97.44 203 LEU A O 1
ATOM 1692 N N . LEU A 1 204 ? 0.469 -2.221 -1.088 1.00 97.06 204 LEU A N 1
ATOM 1693 C CA . LEU A 1 204 ? 0.179 -0.796 -0.982 1.00 97.06 204 LEU A CA 1
ATOM 1694 C C . LEU A 1 204 ? -1.321 -0.544 -1.136 1.00 97.06 204 LEU A C 1
ATOM 1696 O O . LEU A 1 204 ? -1.960 -1.077 -2.038 1.00 97.06 204 LEU A O 1
ATOM 1700 N N . ASN A 1 205 ? -1.879 0.297 -0.273 1.00 96.50 205 ASN A N 1
ATOM 1701 C CA . ASN A 1 205 ? -3.198 0.885 -0.462 1.00 96.50 205 ASN A CA 1
ATOM 1702 C C . ASN A 1 205 ? -3.083 2.406 -0.333 1.00 96.50 205 ASN A C 1
ATOM 1704 O O . ASN A 1 205 ? -3.053 2.948 0.775 1.00 96.50 205 ASN A O 1
ATOM 1708 N N . TYR A 1 206 ? -3.007 3.066 -1.486 1.00 95.62 206 TYR A N 1
ATOM 1709 C CA . TYR A 1 206 ? -2.939 4.515 -1.632 1.00 95.62 206 TYR A CA 1
ATOM 1710 C C . TYR A 1 206 ? -4.327 5.138 -1.488 1.00 95.62 206 TYR A C 1
ATOM 1712 O O . TYR A 1 206 ? -5.075 5.238 -2.456 1.00 95.62 206 TYR A O 1
ATOM 1720 N N . LEU A 1 207 ? -4.663 5.588 -0.278 1.00 94.50 207 LEU A N 1
ATOM 1721 C CA . LEU A 1 207 ? -5.869 6.381 -0.014 1.00 94.50 207 LEU A CA 1
ATOM 1722 C C . LEU A 1 207 ? -5.815 7.724 -0.757 1.00 94.50 207 LEU A C 1
ATOM 1724 O O . LEU A 1 207 ? -6.837 8.239 -1.195 1.00 94.50 207 LEU A O 1
ATOM 1728 N N . ASN A 1 208 ? -4.607 8.256 -0.945 1.00 92.62 208 ASN A N 1
ATOM 1729 C CA . ASN A 1 208 ? -4.305 9.330 -1.878 1.00 92.62 208 ASN A CA 1
ATOM 1730 C C . ASN A 1 208 ? -2.900 9.134 -2.466 1.00 92.62 208 ASN A C 1
ATOM 1732 O O . ASN A 1 208 ? -2.005 8.693 -1.750 1.00 92.62 208 ASN A O 1
ATOM 1736 N N . GLY A 1 209 ? -2.680 9.522 -3.723 1.00 92.88 209 GLY A N 1
ATOM 1737 C CA . GLY A 1 209 ? -1.357 9.483 -4.346 1.00 92.88 209 GLY A CA 1
ATOM 1738 C C . GLY A 1 209 ? -1.249 10.377 -5.581 1.00 92.88 209 GLY A C 1
ATOM 1739 O O . GLY A 1 209 ? -2.159 10.429 -6.414 1.00 92.88 209 GLY A O 1
ATOM 1740 N N . ALA A 1 210 ? -0.115 11.065 -5.714 1.00 91.88 210 ALA A N 1
ATOM 1741 C CA . ALA A 1 210 ? 0.194 11.972 -6.820 1.00 91.88 210 ALA A CA 1
ATOM 1742 C C . ALA A 1 210 ? 0.664 11.247 -8.095 1.00 91.88 210 ALA A C 1
ATOM 1744 O O . ALA A 1 210 ? 0.975 11.885 -9.107 1.00 91.88 210 ALA A O 1
ATOM 1745 N N . HIS A 1 211 ? 0.692 9.912 -8.076 1.00 91.44 211 HIS A N 1
ATOM 1746 C CA . HIS A 1 211 ? 1.141 9.089 -9.189 1.00 91.44 211 HIS A CA 1
ATOM 1747 C C . HIS A 1 211 ? 0.327 9.304 -10.468 1.00 91.44 211 HIS A C 1
ATOM 1749 O O . HIS A 1 211 ? -0.861 9.653 -10.450 1.00 91.44 211 HIS A O 1
ATOM 1755 N N . LEU A 1 212 ? 1.000 9.048 -11.595 1.00 91.75 212 LEU A N 1
ATOM 1756 C CA . LEU A 1 212 ? 0.391 8.910 -12.921 1.00 91.75 212 LEU A CA 1
ATOM 1757 C C . LEU A 1 212 ? -0.452 10.133 -13.332 1.00 91.75 212 LEU A C 1
ATOM 1759 O O . LEU A 1 212 ? -1.476 10.009 -13.995 1.00 91.75 212 LEU A O 1
ATOM 1763 N N . GLY A 1 213 ? 0.003 11.329 -12.939 1.00 87.19 213 GLY A N 1
ATOM 1764 C CA . GLY A 1 213 ? -0.597 12.606 -13.337 1.00 87.19 213 GLY A CA 1
ATOM 1765 C C . GLY A 1 213 ? -1.750 13.091 -12.456 1.00 87.19 213 GLY A C 1
ATOM 1766 O O . GLY A 1 213 ? -2.436 14.030 -12.846 1.00 87.19 213 GLY A O 1
ATOM 1767 N N . THR A 1 214 ? -1.960 12.488 -11.280 1.00 89.12 214 THR A N 1
ATOM 1768 C CA . THR A 1 214 ? -3.030 12.898 -10.348 1.00 89.12 214 THR A CA 1
ATOM 1769 C C . THR A 1 214 ? -2.738 14.241 -9.674 1.00 89.12 214 THR A C 1
ATOM 1771 O O . THR A 1 214 ? -3.649 15.045 -9.492 1.00 89.12 214 THR A O 1
ATOM 1774 N N . GLY A 1 215 ? -1.466 14.502 -9.357 1.00 88.94 215 GLY A N 1
ATOM 1775 C CA . GLY A 1 215 ? -1.041 15.701 -8.634 1.00 88.94 215 GLY A CA 1
ATOM 1776 C C . GLY A 1 215 ? -1.320 15.639 -7.131 1.00 88.94 215 GLY A C 1
ATOM 1777 O O . GLY A 1 215 ? -1.803 14.636 -6.607 1.00 88.94 215 GLY A O 1
ATOM 1778 N N . ASP A 1 216 ? -0.978 16.723 -6.441 1.00 92.75 216 ASP A N 1
ATOM 1779 C CA . ASP A 1 216 ? -1.038 16.784 -4.982 1.00 92.75 216 ASP A CA 1
ATOM 1780 C C . ASP A 1 216 ? -2.465 16.990 -4.474 1.00 92.75 216 ASP A C 1
ATOM 1782 O O . ASP A 1 216 ? -3.255 17.766 -5.028 1.00 92.75 216 ASP A O 1
ATOM 1786 N N . PHE A 1 217 ? -2.782 16.347 -3.355 1.00 92.31 217 PHE A N 1
ATOM 1787 C CA . PHE A 1 217 ? -4.068 16.513 -2.699 1.00 92.31 217 PHE A CA 1
ATOM 1788 C C . PHE A 1 217 ? -4.032 17.713 -1.765 1.00 92.31 217 PHE A C 1
ATOM 1790 O O . PHE A 1 217 ? -3.292 17.732 -0.783 1.00 92.31 217 PHE A O 1
ATOM 1797 N N . HIS A 1 218 ? -4.841 18.717 -2.089 1.00 93.75 218 HIS A N 1
ATOM 1798 C CA . HIS A 1 218 ? -4.911 19.968 -1.348 1.00 93.75 218 HIS A CA 1
ATOM 1799 C C . HIS A 1 218 ? -5.987 19.873 -0.268 1.00 93.75 218 HIS A C 1
ATOM 1801 O O . HIS A 1 218 ? -7.184 19.794 -0.553 1.00 93.75 218 HIS A O 1
ATOM 1807 N N . ILE A 1 219 ? -5.546 19.900 0.982 1.00 94.31 219 ILE A N 1
ATOM 1808 C CA . ILE A 1 219 ? -6.379 19.814 2.171 1.00 94.31 219 ILE A CA 1
ATOM 1809 C C . ILE A 1 219 ? -6.740 21.231 2.603 1.00 94.31 219 ILE A C 1
ATOM 1811 O O . ILE A 1 219 ? -5.877 22.083 2.805 1.00 94.31 219 ILE A O 1
ATOM 1815 N N . SER A 1 220 ? -8.042 21.492 2.704 1.00 93.56 220 SER A N 1
ATOM 1816 C CA . SER A 1 220 ? -8.564 22.773 3.186 1.00 93.56 220 SER A CA 1
ATOM 1817 C C . SER A 1 220 ? -8.618 22.798 4.711 1.00 93.56 220 SER A C 1
ATOM 1819 O O . SER A 1 220 ? -8.781 21.756 5.347 1.00 93.56 220 SER A O 1
ATOM 1821 N N . ALA A 1 221 ? -8.573 23.996 5.292 1.00 91.50 221 ALA A N 1
ATOM 1822 C CA . ALA A 1 221 ? -8.823 24.181 6.717 1.00 91.50 221 ALA A CA 1
ATOM 1823 C C . ALA A 1 221 ? -10.173 23.557 7.123 1.00 91.50 221 ALA A C 1
ATOM 1825 O O . ALA A 1 221 ? -11.182 23.740 6.436 1.00 91.50 221 ALA A O 1
ATOM 1826 N N . GLY A 1 222 ? -10.183 22.798 8.221 1.00 84.19 222 GLY A N 1
ATOM 1827 C CA . GLY A 1 222 ? -11.377 22.100 8.716 1.00 84.19 222 GLY A CA 1
ATOM 1828 C C . GLY A 1 222 ? -11.836 20.893 7.884 1.00 84.19 222 GLY A C 1
ATOM 1829 O O . GLY A 1 222 ? -12.945 20.403 8.094 1.00 84.19 222 GLY A O 1
ATOM 1830 N N . TRP A 1 223 ? -11.029 20.405 6.936 1.00 92.31 223 TRP A N 1
ATOM 1831 C CA . TRP A 1 223 ? -11.320 19.173 6.196 1.00 92.31 223 TRP A CA 1
ATOM 1832 C C . TRP A 1 223 ? -11.365 17.942 7.118 1.00 92.31 223 TRP A C 1
ATOM 1834 O O . TRP A 1 223 ? -10.555 17.821 8.036 1.00 92.31 223 TRP A O 1
ATOM 1844 N N . TYR A 1 224 ? -12.300 17.027 6.850 1.00 90.12 224 TYR A N 1
ATOM 1845 C CA . TYR A 1 224 ? -12.509 15.781 7.594 1.00 90.12 224 TYR A CA 1
ATOM 1846 C C . TYR A 1 224 ? -13.082 14.705 6.656 1.00 90.12 224 TYR A C 1
ATOM 1848 O O . TYR A 1 224 ? -14.077 14.965 5.962 1.00 90.12 224 TYR A O 1
ATOM 1856 N N . ARG A 1 225 ? -12.466 13.520 6.613 1.00 76.62 225 ARG A N 1
ATOM 1857 C CA . ARG A 1 225 ? -12.875 12.368 5.795 1.00 76.62 225 ARG A CA 1
ATOM 1858 C C . ARG A 1 225 ? -12.644 11.041 6.497 1.00 76.62 225 ARG A C 1
ATOM 1860 O O . ARG A 1 225 ? -11.660 10.928 7.257 1.00 76.62 225 ARG A O 1
#

Organism: NCBI:txid2584183

Secondary structure (DSSP, 8-state):
-EETTEESSS-----TT-TTTT--SEEEEEETTEEE-----EEEEEEE-SSEEEEEEEE-SSSEEEEEEEEEETTSS-EEEEEEEEE--SS-EEESEEEEEEE--TTT--EEE-SS-EEE---HHHHTTSEEEETTEEE-TTGGGTSSSSEEEGGGGEEETTT-S-EEEE-SS-EEEE--S-STTSTT-TT-EEE-EETTTEEEEEEEE-GGGT--EEEPTT-B-

InterPro domains:
  IPR011013 Galactose mutarotase-like domain superfamily [SSF74650] (65-218)
  IPR014718 Glycoside hydrolase-type carbohydrate-binding [G3DSA:2.70.98.10] (2-223)